Protein AF-A0A397XY28-F1 (afdb_monomer)

InterPro domains:
  IPR011488 Translation initiation factor 2, alpha subunit [PTHR10602] (6-308)
  IPR012340 Nucleic acid-binding, OB-fold [G3DSA:2.40.50.140] (5-83)
  IPR012340 Nucleic acid-binding, OB-fold [SSF50249] (18-81)
  IPR038765 Papain-like cysteine peptidase superfamily [SSF54001] (128-332)

Structure (mmCIF, N/CA/C/O backbone):
data_AF-A0A397XY28-F1
#
_entry.id   AF-A0A397XY28-F1
#
loop_
_atom_site.group_PDB
_atom_site.id
_atom_site.type_symbol
_atom_site.label_atom_id
_atom_site.label_alt_id
_atom_site.label_comp_id
_atom_site.label_asym_id
_atom_site.label_entity_id
_atom_site.label_seq_id
_atom_site.pdbx_PDB_ins_code
_atom_site.Cartn_x
_atom_site.Cartn_y
_atom_site.Cartn_z
_atom_site.occupancy
_atom_site.B_iso_or_equiv
_atom_site.auth_seq_id
_atom_site.auth_comp_id
_atom_site.auth_asym_id
_atom_site.auth_atom_id
_atom_site.pdbx_PDB_model_num
ATOM 1 N N . MET A 1 1 ? -4.646 -34.041 -16.325 1.00 29.55 1 MET A N 1
ATOM 2 C CA . MET A 1 1 ? -4.601 -33.226 -15.093 1.00 29.55 1 MET A CA 1
ATOM 3 C C . MET A 1 1 ? -3.555 -32.150 -15.316 1.00 29.55 1 MET A C 1
ATOM 5 O O . MET A 1 1 ? -2.401 -32.499 -15.519 1.00 29.55 1 MET A O 1
ATOM 9 N N . ALA A 1 2 ? -3.958 -30.883 -15.423 1.00 28.23 2 ALA A N 1
ATOM 10 C CA . ALA A 1 2 ? -3.006 -29.791 -15.606 1.00 28.23 2 ALA A CA 1
ATOM 11 C C . ALA A 1 2 ? -2.220 -29.608 -14.303 1.00 28.23 2 ALA A C 1
ATOM 13 O O . ALA A 1 2 ? -2.820 -29.454 -13.239 1.00 28.23 2 ALA A O 1
ATOM 14 N N . THR A 1 3 ? -0.893 -29.671 -14.376 1.00 25.23 3 THR A N 1
ATOM 15 C CA . THR A 1 3 ? -0.017 -29.291 -13.269 1.00 25.23 3 THR A CA 1
ATOM 16 C C . THR A 1 3 ? -0.352 -27.854 -12.860 1.00 25.23 3 THR A C 1
ATOM 18 O O . THR A 1 3 ? -0.472 -26.994 -13.737 1.00 25.23 3 THR A O 1
ATOM 21 N N . PRO A 1 4 ? -0.551 -27.565 -11.561 1.00 30.22 4 PRO A N 1
ATOM 22 C CA . PRO A 1 4 ? -0.799 -26.202 -11.124 1.00 30.22 4 PRO A CA 1
ATOM 23 C C . PRO A 1 4 ? 0.388 -25.341 -11.556 1.00 30.22 4 PRO A C 1
ATOM 25 O O . PRO A 1 4 ? 1.530 -25.600 -11.168 1.00 30.22 4 PRO A O 1
ATOM 28 N N . VAL A 1 5 ? 0.120 -24.354 -12.414 1.00 31.72 5 VAL A N 1
ATOM 29 C CA . VAL A 1 5 ? 1.101 -23.344 -12.810 1.00 31.72 5 VAL A CA 1
ATOM 30 C C . VAL A 1 5 ? 1.517 -22.639 -11.529 1.00 31.72 5 VAL A C 1
ATOM 32 O O . VAL A 1 5 ? 0.749 -21.871 -10.953 1.00 31.72 5 VAL A O 1
ATOM 35 N N . LYS A 1 6 ? 2.716 -22.961 -11.044 1.00 35.47 6 LYS A N 1
ATOM 36 C CA . LYS A 1 6 ? 3.304 -22.306 -9.884 1.00 35.47 6 LYS A CA 1
ATOM 37 C C . LYS A 1 6 ? 3.595 -20.879 -10.324 1.00 35.47 6 LYS A C 1
ATOM 39 O O . LYS A 1 6 ? 4.507 -20.652 -11.113 1.00 35.47 6 LYS A O 1
ATOM 44 N N . LEU A 1 7 ? 2.760 -19.940 -9.897 1.00 38.09 7 LEU A N 1
ATOM 45 C CA . LEU A 1 7 ? 2.966 -18.527 -10.167 1.00 38.09 7 LEU A CA 1
ATOM 46 C C . LEU A 1 7 ? 4.282 -18.128 -9.488 1.00 38.09 7 LEU A C 1
ATOM 48 O O . LEU A 1 7 ? 4.378 -18.105 -8.265 1.00 38.09 7 LEU A O 1
ATOM 52 N N . THR A 1 8 ? 5.328 -17.891 -10.275 1.00 42.19 8 THR A N 1
ATOM 53 C CA . THR A 1 8 ? 6.623 -17.433 -9.767 1.00 42.19 8 THR A CA 1
ATOM 54 C C . THR A 1 8 ? 6.855 -16.005 -10.230 1.00 42.19 8 THR A C 1
ATOM 56 O O . THR A 1 8 ? 6.651 -15.669 -11.396 1.00 42.19 8 THR A O 1
ATOM 59 N N . CYS A 1 9 ? 7.259 -15.143 -9.301 1.00 48.69 9 CYS A N 1
ATOM 60 C CA . CYS A 1 9 ? 7.484 -13.730 -9.560 1.00 48.69 9 CYS A CA 1
ATOM 61 C C . CYS A 1 9 ? 8.730 -13.251 -8.809 1.00 48.69 9 CYS A C 1
ATOM 63 O O . CYS A 1 9 ? 8.979 -13.692 -7.689 1.00 48.69 9 CYS A O 1
ATOM 65 N N . ARG A 1 10 ? 9.509 -12.336 -9.405 1.00 52.47 10 ARG A N 1
ATOM 66 C CA . ARG A 1 10 ? 10.648 -11.692 -8.718 1.00 52.47 10 ARG A CA 1
ATOM 67 C C . ARG A 1 10 ? 10.161 -10.788 -7.592 1.00 52.47 10 ARG A C 1
ATOM 69 O O . ARG A 1 10 ? 9.085 -10.215 -7.694 1.00 52.47 10 ARG A O 1
ATOM 76 N N . PHE A 1 11 ? 10.964 -10.648 -6.554 1.00 56.25 11 PHE A N 1
ATOM 77 C CA . PHE A 1 11 ? 10.662 -9.858 -5.368 1.00 56.25 11 PHE A CA 1
ATOM 78 C C . PHE A 1 11 ? 10.805 -8.357 -5.623 1.00 56.25 11 PHE A C 1
ATOM 80 O O . PHE A 1 11 ? 10.043 -7.570 -5.071 1.00 56.25 11 PHE A O 1
ATOM 87 N N . TYR A 1 12 ? 11.744 -7.967 -6.488 1.00 56.28 12 TYR A N 1
ATOM 88 C CA . TYR A 1 12 ? 12.047 -6.566 -6.778 1.00 56.28 12 TYR A CA 1
ATOM 89 C C . TYR A 1 12 ? 11.588 -6.139 -8.166 1.00 56.28 12 TYR A C 1
ATOM 91 O O . TYR A 1 12 ? 11.448 -6.948 -9.087 1.00 56.28 12 TYR A O 1
ATOM 99 N N . GLU A 1 13 ? 11.378 -4.836 -8.313 1.00 49.19 13 GLU A N 1
ATOM 100 C CA . GLU A 1 13 ? 11.102 -4.198 -9.595 1.00 49.19 13 GLU A CA 1
ATOM 101 C C . GLU A 1 13 ? 12.260 -4.424 -10.574 1.00 49.19 13 GLU A C 1
ATOM 103 O O . GLU A 1 13 ? 12.042 -4.939 -11.679 1.00 49.19 13 GLU A O 1
ATOM 108 N N . ALA A 1 14 ? 13.488 -4.168 -10.103 1.00 58.66 14 ALA A N 1
ATOM 109 C CA . ALA A 1 14 ? 14.725 -4.423 -10.825 1.00 58.66 14 ALA A CA 1
ATOM 110 C C . ALA A 1 14 ? 14.776 -5.869 -11.333 1.00 58.66 14 ALA A C 1
ATOM 112 O O . ALA A 1 14 ? 14.633 -6.834 -10.576 1.00 58.66 14 ALA A O 1
ATOM 113 N N . ARG A 1 15 ? 14.975 -6.020 -12.644 1.00 60.34 15 ARG A N 1
ATOM 114 C CA . ARG A 1 15 ? 15.010 -7.333 -13.299 1.00 60.34 15 ARG A CA 1
ATOM 115 C C . ARG A 1 15 ? 16.234 -8.155 -12.888 1.00 60.34 15 ARG A C 1
ATOM 117 O O . ARG A 1 15 ? 16.128 -9.375 -12.816 1.00 60.34 15 ARG A O 1
ATOM 124 N N . TYR A 1 16 ? 17.345 -7.489 -12.584 1.00 76.81 16 TYR A N 1
ATOM 125 C CA . TYR A 1 16 ? 18.607 -8.098 -12.173 1.00 76.81 16 TYR A CA 1
ATOM 126 C C . TYR A 1 16 ? 19.142 -7.414 -10.910 1.00 76.81 16 TYR A C 1
ATOM 128 O O . TYR A 1 16 ? 18.833 -6.239 -10.683 1.00 76.81 16 TYR A O 1
ATOM 136 N N . PRO A 1 17 ? 19.926 -8.122 -10.082 1.00 82.31 17 PRO A N 1
ATOM 137 C CA . PRO A 1 17 ? 20.603 -7.505 -8.952 1.00 82.31 17 PRO A CA 1
ATOM 138 C C . PRO A 1 17 ? 21.707 -6.545 -9.408 1.00 82.31 17 PRO A C 1
ATOM 140 O O . PRO A 1 17 ? 22.184 -6.607 -10.539 1.00 82.31 17 PRO A O 1
ATOM 143 N N . VAL A 1 18 ? 22.137 -5.667 -8.504 1.00 84.62 18 VAL A N 1
ATOM 144 C CA . VAL A 1 18 ? 23.245 -4.732 -8.748 1.00 84.62 18 VAL A CA 1
ATOM 145 C C . VAL A 1 18 ? 24.569 -5.406 -8.382 1.00 84.62 18 VAL A C 1
ATOM 147 O O . VAL A 1 18 ? 24.639 -6.148 -7.399 1.00 84.62 18 VAL A O 1
ATOM 150 N N . VAL A 1 19 ? 25.631 -5.147 -9.146 1.00 89.19 19 VAL A N 1
ATOM 151 C CA . VAL A 1 19 ? 26.988 -5.601 -8.798 1.00 89.19 19 VAL A CA 1
ATOM 152 C C . VAL A 1 19 ? 27.371 -5.090 -7.403 1.00 89.19 19 VAL A C 1
ATOM 154 O O . VAL A 1 19 ? 27.108 -3.944 -7.054 1.00 89.19 19 VAL A O 1
ATOM 157 N N . GLY A 1 20 ? 27.957 -5.960 -6.585 1.00 84.00 20 GLY A N 1
ATOM 158 C CA . GLY A 1 20 ? 28.320 -5.699 -5.193 1.00 84.00 20 GLY A CA 1
ATOM 159 C C . GLY A 1 20 ? 27.218 -6.006 -4.175 1.00 84.00 20 GLY A C 1
ATOM 160 O O . GLY A 1 20 ? 27.532 -6.152 -2.995 1.00 84.00 20 GLY A O 1
ATOM 161 N N . SER A 1 21 ? 25.957 -6.166 -4.594 1.00 87.19 21 SER A N 1
ATOM 162 C CA . SER A 1 21 ? 24.859 -6.510 -3.676 1.00 87.19 21 SER A CA 1
ATOM 163 C C . SER A 1 21 ? 24.947 -7.956 -3.173 1.00 87.19 21 SER A C 1
ATOM 165 O O . SER A 1 21 ? 25.454 -8.831 -3.876 1.00 87.19 21 SER A O 1
ATOM 167 N N . ILE A 1 22 ? 24.452 -8.214 -1.957 1.00 85.81 22 ILE A N 1
ATOM 168 C CA . ILE A 1 22 ? 24.278 -9.576 -1.431 1.00 85.81 22 ILE A CA 1
ATOM 169 C C . ILE A 1 22 ? 22.885 -10.069 -1.785 1.00 85.81 22 ILE A C 1
ATOM 171 O O . ILE A 1 22 ? 21.924 -9.337 -1.560 1.00 85.81 22 ILE A O 1
ATOM 175 N N . VAL A 1 23 ? 22.777 -11.296 -2.291 1.00 88.19 23 VAL A N 1
ATOM 176 C CA . VAL A 1 23 ? 21.521 -11.944 -2.687 1.00 88.19 23 VAL A CA 1
ATOM 177 C C . VAL A 1 23 ? 21.383 -13.334 -2.075 1.00 88.19 23 VAL A C 1
ATOM 179 O O . VAL A 1 23 ? 22.375 -14.021 -1.824 1.00 88.19 23 VAL A O 1
ATOM 182 N N . MET A 1 24 ? 20.138 -13.765 -1.869 1.00 84.62 24 MET A N 1
ATOM 183 C CA . MET A 1 24 ? 19.823 -15.126 -1.433 1.00 84.62 24 MET A CA 1
ATOM 184 C C . MET A 1 24 ? 19.700 -16.055 -2.647 1.00 84.62 24 MET A C 1
ATOM 186 O O . MET A 1 24 ? 18.807 -15.881 -3.486 1.00 84.62 24 MET A O 1
ATOM 190 N N . ALA A 1 25 ? 20.564 -17.067 -2.733 1.00 86.44 25 ALA A N 1
ATOM 191 C CA . ALA A 1 25 ? 20.567 -18.018 -3.840 1.00 86.44 25 ALA A CA 1
ATOM 192 C C . ALA A 1 25 ? 20.540 -19.465 -3.344 1.00 86.44 25 ALA A C 1
ATOM 194 O O . ALA A 1 25 ? 21.146 -19.807 -2.327 1.00 86.44 25 ALA A O 1
ATOM 195 N N . LYS A 1 26 ? 19.844 -20.327 -4.085 1.00 83.38 26 LYS A N 1
ATOM 196 C CA . LYS A 1 26 ? 19.817 -21.769 -3.839 1.00 83.38 26 LYS A CA 1
ATOM 197 C C . LYS A 1 26 ? 20.571 -22.491 -4.941 1.00 83.38 26 LYS A C 1
ATOM 199 O O . LYS A 1 26 ? 20.244 -22.313 -6.109 1.00 83.38 26 LYS A O 1
ATOM 204 N N . VAL A 1 27 ? 21.546 -23.316 -4.577 1.00 84.50 27 VAL A N 1
ATOM 205 C CA . VAL A 1 27 ? 22.277 -24.141 -5.547 1.00 84.50 27 VAL A CA 1
ATOM 206 C C . VAL A 1 27 ? 21.349 -25.236 -6.065 1.00 84.50 27 VAL A C 1
ATOM 208 O O . VAL A 1 27 ? 20.832 -26.025 -5.274 1.00 84.50 27 VAL A O 1
ATOM 211 N N . GLU A 1 28 ? 21.141 -25.296 -7.378 1.00 87.06 28 GLU A N 1
ATOM 212 C CA . GLU A 1 28 ? 20.254 -26.283 -8.007 1.00 87.06 28 GLU A CA 1
ATOM 213 C C . GLU A 1 28 ? 21.035 -27.439 -8.638 1.00 87.06 28 GLU A C 1
ATOM 215 O O . GLU A 1 28 ? 20.613 -28.588 -8.531 1.00 87.06 28 GLU A O 1
ATOM 220 N N . ARG A 1 29 ? 22.180 -27.159 -9.276 1.00 90.31 29 ARG A N 1
ATOM 221 C CA . ARG A 1 29 ? 23.027 -28.189 -9.900 1.00 90.31 29 ARG A CA 1
ATOM 222 C C . ARG A 1 29 ? 24.494 -27.773 -9.961 1.00 90.31 29 ARG A C 1
ATOM 224 O O . ARG A 1 29 ? 24.806 -26.586 -9.913 1.00 90.31 29 ARG A O 1
ATOM 231 N N . ILE A 1 30 ? 25.368 -28.761 -10.107 1.00 88.00 30 ILE A N 1
ATOM 232 C CA . ILE A 1 30 ? 26.801 -28.593 -10.358 1.00 88.00 30 ILE A CA 1
ATOM 233 C C . ILE A 1 30 ? 27.114 -29.293 -11.678 1.00 88.00 30 ILE A C 1
ATOM 235 O O . ILE A 1 30 ? 26.655 -30.413 -11.896 1.00 88.00 30 ILE A O 1
ATOM 239 N N . GLN A 1 31 ? 27.834 -28.616 -12.567 1.00 87.50 31 GLN A N 1
ATOM 240 C CA . GLN A 1 31 ? 28.233 -29.149 -13.863 1.00 87.50 31 GLN A CA 1
ATOM 241 C C . GLN A 1 31 ? 29.523 -28.463 -14.335 1.00 87.50 31 GLN A C 1
ATOM 243 O O . GLN A 1 31 ? 29.650 -27.246 -14.225 1.00 87.50 31 GLN A O 1
ATOM 248 N N . ASP A 1 32 ? 30.461 -29.248 -14.871 1.00 83.94 32 ASP A N 1
ATOM 249 C CA . ASP A 1 32 ? 31.674 -28.777 -15.558 1.00 83.94 32 ASP A CA 1
ATOM 250 C C . ASP A 1 32 ? 32.504 -27.742 -14.761 1.00 83.94 32 ASP A C 1
ATOM 252 O O . ASP A 1 32 ? 32.975 -26.745 -15.304 1.00 83.94 32 ASP A O 1
ATOM 256 N N . GLY A 1 33 ? 32.675 -27.961 -13.449 1.00 81.94 33 GLY A N 1
ATOM 257 C CA . GLY A 1 33 ? 33.451 -27.065 -12.574 1.00 81.94 33 GLY A CA 1
ATOM 258 C C . GLY A 1 33 ? 32.745 -25.751 -12.203 1.00 81.94 33 GLY A C 1
ATOM 259 O O . GLY A 1 33 ? 33.379 -24.826 -11.695 1.00 81.94 33 GLY A O 1
ATOM 260 N N . ALA A 1 34 ? 31.437 -25.651 -12.449 1.00 88.12 34 ALA A N 1
ATOM 261 C CA . ALA A 1 34 ? 30.609 -24.521 -12.054 1.00 88.12 34 ALA A CA 1
ATOM 262 C C . ALA A 1 34 ? 29.314 -24.983 -11.374 1.00 88.12 34 ALA A C 1
ATOM 264 O O . ALA A 1 34 ? 28.766 -26.050 -11.653 1.00 88.12 34 ALA A O 1
ATOM 265 N N . ALA A 1 35 ? 28.808 -24.167 -10.453 1.00 88.69 35 ALA A N 1
ATOM 266 C CA . ALA A 1 35 ? 27.529 -24.399 -9.804 1.00 88.69 35 ALA A CA 1
ATOM 267 C C . ALA A 1 35 ? 26.497 -23.402 -10.319 1.00 88.69 35 ALA A C 1
ATOM 269 O O . ALA A 1 35 ? 26.747 -22.200 -10.386 1.00 88.69 35 ALA A O 1
ATOM 270 N N . PHE A 1 36 ? 25.316 -23.911 -10.641 1.00 92.38 36 PHE A N 1
ATOM 271 C CA . PHE A 1 36 ? 24.185 -23.125 -11.104 1.00 92.38 36 PHE A CA 1
ATOM 272 C C . PHE A 1 36 ? 23.205 -22.963 -9.950 1.00 92.38 36 PHE A C 1
ATOM 274 O O . PHE A 1 36 ? 22.689 -23.942 -9.395 1.00 92.38 36 PHE A O 1
ATOM 281 N N . ALA A 1 37 ? 22.964 -21.715 -9.573 1.00 89.75 37 ALA A N 1
ATOM 282 C CA . ALA A 1 37 ? 22.106 -21.341 -8.467 1.00 89.75 37 ALA A CA 1
ATOM 283 C C . ALA A 1 37 ? 20.918 -20.506 -8.949 1.00 89.75 37 ALA A C 1
ATOM 285 O O . ALA A 1 37 ? 21.047 -19.647 -9.814 1.00 89.75 37 ALA A O 1
ATOM 286 N N . SER A 1 38 ? 19.756 -20.734 -8.349 1.00 88.81 38 SER A N 1
ATOM 287 C CA . SER A 1 38 ? 18.568 -19.910 -8.547 1.00 88.81 38 SER A CA 1
ATOM 288 C C . SER A 1 38 ? 18.579 -18.727 -7.588 1.00 88.81 38 SER A C 1
ATOM 290 O O . SER A 1 38 ? 18.595 -18.916 -6.367 1.00 88.81 38 SER A O 1
ATOM 292 N N . LEU A 1 39 ? 18.489 -17.507 -8.119 1.00 86.88 39 LEU A N 1
ATOM 293 C CA . LEU A 1 39 ? 18.282 -16.304 -7.314 1.00 86.88 39 LEU A CA 1
ATOM 294 C C . LEU A 1 39 ? 16.840 -16.255 -6.808 1.00 86.88 39 LEU A C 1
ATOM 296 O O . LEU A 1 39 ? 15.911 -15.932 -7.555 1.00 86.88 39 LEU A O 1
ATOM 300 N N . LEU A 1 40 ? 16.639 -16.559 -5.527 1.00 79.50 40 LEU A N 1
ATOM 301 C CA . LEU A 1 40 ? 15.300 -16.695 -4.944 1.00 79.50 40 LEU A CA 1
ATOM 302 C C . LEU A 1 40 ? 14.507 -15.384 -5.001 1.00 79.50 40 LEU A C 1
ATOM 304 O O . LEU A 1 40 ? 13.290 -15.392 -5.149 1.00 79.50 40 LEU A O 1
ATOM 308 N N . GLU A 1 41 ? 15.218 -14.262 -4.955 1.00 75.56 41 GLU A N 1
ATOM 309 C CA . GLU A 1 41 ? 14.653 -12.916 -4.970 1.00 75.56 41 GLU A CA 1
ATOM 310 C C . GLU A 1 41 ? 14.348 -12.396 -6.380 1.00 75.56 41 GLU A C 1
ATOM 312 O O . GLU A 1 41 ? 13.608 -11.433 -6.558 1.00 75.56 41 GLU A O 1
ATOM 317 N N . TYR A 1 42 ? 14.890 -13.037 -7.412 1.00 76.81 42 TYR A N 1
ATOM 318 C CA . TYR A 1 42 ? 14.801 -12.566 -8.792 1.00 76.81 42 TYR A CA 1
ATOM 319 C C . TYR A 1 42 ? 14.120 -13.606 -9.675 1.00 76.81 42 TYR A C 1
ATOM 321 O O . TYR A 1 42 ? 14.607 -13.933 -10.744 1.00 76.81 42 TYR A O 1
ATOM 329 N N . ASN A 1 43 ? 12.982 -14.146 -9.229 1.00 73.75 43 ASN A N 1
ATOM 330 C CA . ASN A 1 43 ? 12.195 -15.134 -9.979 1.00 73.75 43 ASN A CA 1
ATOM 331 C C . ASN A 1 43 ? 12.991 -16.388 -10.374 1.00 73.75 43 ASN A C 1
ATOM 333 O O . ASN A 1 43 ? 12.745 -16.962 -11.432 1.00 73.75 43 ASN A O 1
ATOM 337 N N . LYS A 1 44 ? 13.964 -16.794 -9.551 1.00 80.12 44 LYS A N 1
ATOM 338 C CA . LYS A 1 44 ? 14.844 -17.931 -9.838 1.00 80.12 44 LYS A CA 1
ATOM 339 C C . LYS A 1 44 ? 15.626 -17.778 -11.147 1.00 80.12 44 LYS A C 1
ATOM 341 O O . LYS A 1 44 ? 15.913 -18.776 -11.799 1.00 80.12 44 LYS A O 1
ATOM 346 N N . ILE A 1 45 ? 15.980 -16.543 -11.526 1.00 86.12 45 ILE A N 1
ATOM 347 C CA . ILE A 1 45 ? 16.993 -16.322 -12.565 1.00 86.12 45 ILE A CA 1
ATOM 348 C C . ILE A 1 45 ? 18.246 -17.105 -12.173 1.00 86.12 45 ILE A C 1
ATOM 350 O O . ILE A 1 45 ? 18.660 -17.097 -11.010 1.00 86.12 45 ILE A O 1
ATOM 354 N N . GLU A 1 46 ? 18.804 -17.806 -13.150 1.00 91.44 46 GLU A N 1
ATOM 355 C CA . GLU A 1 46 ? 19.991 -18.623 -12.967 1.00 91.44 46 GLU A CA 1
ATOM 356 C C . GLU A 1 46 ? 21.237 -17.740 -12.840 1.00 91.44 46 GLU A C 1
ATOM 358 O O . GLU A 1 46 ? 21.417 -16.765 -13.570 1.00 91.44 46 GLU A O 1
ATOM 363 N N . ALA A 1 47 ? 22.095 -18.088 -11.891 1.00 92.62 47 ALA A N 1
ATOM 364 C CA . ALA A 1 47 ? 23.384 -17.468 -11.661 1.00 92.62 47 ALA A CA 1
ATOM 365 C C . ALA A 1 47 ? 24.461 -18.547 -11.523 1.00 92.62 47 ALA A C 1
ATOM 367 O O . ALA A 1 47 ? 24.182 -19.672 -11.107 1.00 92.62 47 ALA A O 1
ATOM 368 N N . VAL A 1 48 ? 25.695 -18.191 -11.864 1.00 93.88 48 VAL A N 1
ATOM 369 C CA . VAL A 1 48 ? 26.841 -19.100 -11.884 1.00 93.88 48 VAL A CA 1
ATOM 370 C C . VAL A 1 48 ? 27.775 -18.778 -10.723 1.00 93.88 48 VAL A C 1
ATOM 372 O O . VAL A 1 48 ? 28.118 -17.618 -10.490 1.00 93.88 48 VAL A O 1
ATOM 375 N N . ILE A 1 49 ? 28.198 -19.815 -10.007 1.00 92.50 49 ILE A N 1
ATOM 376 C CA . ILE A 1 49 ? 29.227 -19.767 -8.969 1.00 92.50 49 ILE A CA 1
ATOM 377 C C . ILE A 1 49 ? 30.398 -20.617 -9.465 1.00 92.50 49 ILE A C 1
ATOM 379 O O . ILE A 1 49 ? 30.234 -21.811 -9.716 1.00 92.50 49 ILE A O 1
ATOM 383 N N . PHE A 1 50 ? 31.575 -20.013 -9.588 1.00 89.69 50 PHE A N 1
ATOM 384 C CA . PHE A 1 50 ? 32.808 -20.747 -9.865 1.00 89.69 50 PHE A CA 1
ATOM 385 C C . PHE A 1 50 ? 33.434 -21.224 -8.553 1.00 89.69 50 PHE A C 1
ATOM 387 O O . PHE A 1 50 ? 33.379 -20.517 -7.545 1.00 89.69 50 PHE A O 1
ATOM 394 N N . PHE A 1 51 ? 34.016 -22.419 -8.562 1.00 82.56 51 PHE A N 1
ATOM 395 C CA . PHE A 1 51 ? 34.689 -23.010 -7.407 1.00 82.56 51 PHE A CA 1
ATOM 396 C C . PHE A 1 51 ? 35.915 -23.807 -7.861 1.00 82.56 51 PHE A C 1
ATOM 398 O O . PHE A 1 51 ? 35.979 -24.251 -9.006 1.00 82.56 51 PHE A O 1
ATOM 405 N N . SER A 1 52 ? 36.883 -23.984 -6.961 1.00 80.25 52 SER A N 1
ATOM 406 C CA . SER A 1 52 ? 38.095 -24.766 -7.246 1.00 80.25 52 SER A CA 1
ATOM 407 C C . SER A 1 52 ? 37.971 -26.222 -6.792 1.00 80.25 52 SER A C 1
ATOM 409 O O . SER A 1 52 ? 38.573 -27.095 -7.409 1.00 80.25 52 SER A O 1
ATOM 411 N N . ASN A 1 53 ? 37.175 -26.494 -5.749 1.00 75.12 53 ASN A N 1
ATOM 412 C CA . ASN A 1 53 ? 36.909 -27.839 -5.228 1.00 75.12 53 ASN A CA 1
ATOM 413 C C . ASN A 1 53 ? 35.399 -28.078 -5.059 1.00 75.12 53 ASN A C 1
ATOM 415 O O . ASN A 1 53 ? 34.682 -27.189 -4.598 1.00 75.12 53 ASN A O 1
ATOM 419 N N . GLU A 1 54 ? 34.913 -29.281 -5.387 1.00 64.94 54 GLU A N 1
ATOM 420 C CA . GLU A 1 54 ? 33.475 -29.612 -5.334 1.00 64.94 54 GLU A CA 1
ATOM 421 C C . GLU A 1 54 ? 32.888 -29.571 -3.915 1.00 64.94 54 GLU A C 1
ATOM 423 O O . GLU A 1 54 ? 31.745 -29.149 -3.744 1.00 64.94 54 GLU A O 1
ATOM 428 N N . ASP A 1 55 ? 33.681 -29.895 -2.887 1.00 71.25 55 ASP A N 1
ATOM 429 C CA . ASP A 1 55 ? 33.261 -29.860 -1.475 1.00 71.25 55 ASP A CA 1
ATOM 430 C C . ASP A 1 55 ? 32.858 -28.457 -0.995 1.00 71.25 55 ASP A C 1
ATOM 432 O O . ASP A 1 55 ? 32.204 -28.287 0.039 1.00 71.25 55 ASP A O 1
ATOM 436 N N . GLU A 1 56 ? 33.232 -27.422 -1.747 1.00 66.81 56 GLU A N 1
ATOM 437 C CA . GLU A 1 56 ? 32.860 -26.057 -1.433 1.00 66.81 56 GLU A CA 1
ATOM 438 C C . GLU A 1 56 ? 31.362 -25.845 -1.700 1.00 66.81 56 GLU A C 1
ATOM 440 O O . GLU A 1 56 ? 30.690 -25.162 -0.929 1.00 66.81 56 GLU A O 1
ATOM 445 N N . VAL A 1 57 ? 30.754 -26.422 -2.737 1.00 71.88 57 VAL A N 1
ATOM 446 C CA . VAL A 1 57 ? 29.350 -26.136 -3.076 1.00 71.88 57 VAL A CA 1
ATOM 447 C C . VAL A 1 57 ? 28.446 -27.330 -2.783 1.00 71.88 57 VAL A C 1
ATOM 449 O O . VAL A 1 57 ? 28.617 -28.414 -3.317 1.00 71.88 57 VAL A O 1
ATOM 452 N N . THR A 1 58 ? 27.398 -27.114 -1.986 1.00 76.12 58 THR A N 1
ATOM 453 C CA . THR A 1 58 ? 26.396 -28.150 -1.701 1.00 76.12 58 THR A CA 1
ATOM 454 C C . THR A 1 58 ? 25.110 -27.885 -2.476 1.00 76.12 58 THR A C 1
ATOM 456 O O . THR A 1 58 ? 24.455 -26.860 -2.267 1.00 76.12 58 THR A O 1
ATOM 459 N N . VAL A 1 59 ? 24.712 -28.827 -3.334 1.00 79.12 59 VAL A N 1
ATOM 460 C CA . VAL A 1 59 ? 23.419 -28.787 -4.035 1.00 79.12 59 VAL A CA 1
ATOM 461 C C . VAL A 1 59 ? 22.263 -28.779 -3.029 1.00 79.12 59 VAL A C 1
ATOM 463 O O . VAL A 1 59 ? 22.306 -29.437 -1.993 1.00 79.12 59 VAL A O 1
ATOM 466 N N . GLY A 1 60 ? 21.219 -28.002 -3.313 1.00 65.19 60 GLY A N 1
ATOM 467 C CA . GLY A 1 60 ? 20.033 -27.864 -2.470 1.00 65.19 60 GLY A CA 1
ATOM 468 C C . GLY A 1 60 ? 20.175 -26.850 -1.333 1.00 65.19 60 GLY A C 1
ATOM 469 O O . GLY A 1 60 ? 19.157 -26.415 -0.785 1.00 65.19 60 GLY A O 1
ATOM 470 N N . ARG A 1 61 ? 21.400 -26.416 -1.006 1.00 73.25 61 ARG A N 1
ATOM 471 C CA . ARG A 1 61 ? 21.656 -25.423 0.042 1.00 73.25 61 ARG A CA 1
ATOM 472 C C . ARG A 1 61 ? 21.290 -24.018 -0.438 1.00 73.25 61 ARG A C 1
ATOM 474 O O . ARG A 1 61 ? 21.632 -23.616 -1.549 1.00 73.25 61 ARG A O 1
ATOM 481 N N . THR A 1 62 ? 20.594 -23.278 0.424 1.00 75.88 62 THR A N 1
ATOM 482 C CA . THR A 1 62 ? 20.345 -21.841 0.248 1.00 75.88 62 THR A CA 1
ATOM 483 C C . THR A 1 62 ? 21.372 -21.064 1.060 1.00 75.88 62 THR A C 1
ATOM 485 O O . THR A 1 62 ? 21.532 -21.338 2.249 1.00 75.88 62 THR A O 1
ATOM 488 N N . SER A 1 63 ? 22.064 -20.128 0.415 1.00 80.50 63 SER A N 1
ATOM 489 C CA . SER A 1 63 ? 23.138 -19.329 1.008 1.00 80.50 63 SER A CA 1
ATOM 490 C C . SER A 1 63 ? 23.138 -17.903 0.447 1.00 80.50 63 SER A C 1
ATOM 492 O O . SER A 1 63 ? 22.483 -17.601 -0.553 1.00 80.50 63 SER A O 1
ATOM 494 N N . LEU A 1 64 ? 23.897 -17.034 1.109 1.00 81.94 64 LEU A N 1
ATOM 495 C CA . LEU A 1 64 ? 24.101 -15.638 0.738 1.00 81.94 64 LEU A CA 1
ATOM 496 C C . LEU A 1 64 ? 25.345 -15.504 -0.136 1.00 81.94 64 LEU A C 1
ATOM 498 O O . LEU A 1 64 ? 26.399 -16.033 0.216 1.00 81.94 64 LEU A O 1
ATOM 502 N N . PHE A 1 65 ? 25.230 -14.771 -1.239 1.00 89.50 65 PHE A N 1
ATOM 503 C CA . PHE A 1 65 ? 26.339 -14.541 -2.163 1.00 89.50 65 PHE A CA 1
ATOM 504 C C . PHE A 1 65 ? 26.401 -13.088 -2.597 1.00 89.50 65 PHE A C 1
ATOM 506 O O . PHE A 1 65 ? 25.367 -12.429 -2.719 1.00 89.50 65 PHE A O 1
ATOM 513 N N . ARG A 1 66 ? 27.609 -12.602 -2.885 1.00 91.25 66 ARG A N 1
ATOM 514 C CA . ARG A 1 66 ? 27.790 -11.282 -3.483 1.00 91.25 66 ARG A CA 1
ATOM 515 C C . ARG A 1 66 ? 27.685 -11.373 -4.995 1.00 91.25 66 ARG A C 1
ATOM 517 O O . ARG A 1 66 ? 28.245 -12.269 -5.611 1.00 91.25 66 ARG A O 1
ATOM 524 N N . VAL A 1 67 ? 27.011 -10.422 -5.622 1.00 92.69 67 VAL A N 1
ATOM 525 C CA . VAL A 1 67 ? 26.954 -10.333 -7.081 1.00 92.69 67 VAL A CA 1
ATOM 526 C C . VAL A 1 67 ? 28.250 -9.722 -7.601 1.00 92.69 67 VAL A C 1
ATOM 528 O O . VAL A 1 67 ? 28.534 -8.557 -7.342 1.00 92.69 67 VAL A O 1
ATOM 531 N N . SER A 1 68 ? 29.036 -10.497 -8.342 1.00 92.12 68 SER A N 1
ATOM 532 C CA . SER A 1 68 ? 30.315 -10.052 -8.908 1.00 92.12 68 SER A CA 1
ATOM 533 C C . SER A 1 68 ? 30.138 -9.401 -10.278 1.00 92.12 68 SER A C 1
ATOM 535 O O . SER A 1 68 ? 30.717 -8.355 -10.563 1.00 92.12 68 SER A O 1
ATOM 537 N N . LYS A 1 69 ? 29.300 -9.997 -11.132 1.00 91.69 69 LYS A N 1
ATOM 538 C CA . LYS A 1 69 ? 29.082 -9.522 -12.501 1.00 91.69 69 LYS A CA 1
ATOM 539 C C . LYS A 1 69 ? 27.650 -9.773 -12.941 1.00 91.69 69 LYS A C 1
ATOM 541 O O . LYS A 1 69 ? 27.092 -10.829 -12.657 1.00 91.69 69 LYS A O 1
ATOM 546 N N . VAL A 1 70 ? 27.087 -8.821 -13.679 1.00 88.19 70 VAL A N 1
ATOM 547 C CA . VAL A 1 70 ? 25.780 -8.940 -14.334 1.00 88.19 70 VAL A CA 1
ATOM 548 C C . VAL A 1 70 ? 25.947 -8.506 -15.782 1.00 88.19 70 VAL A C 1
ATOM 550 O O . VAL A 1 70 ? 26.356 -7.380 -16.042 1.00 88.19 70 VAL A O 1
ATOM 553 N N . THR A 1 71 ? 25.668 -9.409 -16.719 1.00 83.44 71 THR A N 1
ATOM 554 C CA . THR A 1 71 ? 25.707 -9.130 -18.161 1.00 83.44 71 THR A CA 1
ATOM 555 C C . THR A 1 71 ? 24.292 -9.235 -18.709 1.00 83.44 71 THR A C 1
ATOM 557 O O . THR A 1 71 ? 23.731 -10.329 -18.766 1.00 83.44 71 THR A O 1
ATOM 560 N N . THR A 1 72 ? 23.707 -8.101 -19.090 1.00 72.81 72 THR A N 1
ATOM 561 C CA . THR A 1 72 ? 22.306 -8.006 -19.531 1.00 72.81 72 THR A CA 1
ATOM 562 C C . THR A 1 72 ? 22.059 -8.615 -20.905 1.00 72.81 72 THR A C 1
ATOM 564 O O . THR A 1 72 ? 20.962 -9.110 -21.145 1.00 72.81 72 THR A O 1
ATOM 567 N N . ASP A 1 73 ? 23.075 -8.630 -21.767 1.00 67.19 73 ASP A N 1
ATOM 568 C CA . ASP A 1 73 ? 22.943 -9.038 -23.172 1.00 67.19 73 ASP A CA 1
ATOM 569 C C . ASP A 1 73 ? 22.850 -10.563 -23.319 1.00 67.19 73 ASP A C 1
ATOM 571 O O . ASP A 1 73 ? 22.077 -11.071 -24.125 1.00 67.19 73 ASP A O 1
ATOM 575 N N . ASN A 1 74 ? 23.585 -11.291 -22.470 1.00 59.81 74 ASN A N 1
ATOM 576 C CA . ASN A 1 74 ? 23.669 -12.756 -22.485 1.00 59.81 74 ASN A CA 1
ATOM 577 C C . ASN A 1 74 ? 23.073 -13.411 -21.225 1.00 59.81 74 ASN A C 1
ATOM 579 O O . ASN A 1 74 ? 23.224 -14.613 -21.035 1.00 59.81 74 ASN A O 1
ATOM 583 N N . LEU A 1 75 ? 22.421 -12.628 -20.354 1.00 71.50 75 LEU A N 1
ATOM 584 C CA . LEU A 1 75 ? 21.784 -13.087 -19.108 1.00 71.50 75 LEU A CA 1
ATOM 585 C C . LEU A 1 75 ? 22.716 -13.843 -18.148 1.00 71.50 75 LEU A C 1
ATOM 587 O O . LEU A 1 75 ? 22.296 -14.778 -17.472 1.00 71.50 75 LEU A O 1
ATOM 591 N N . VAL A 1 76 ? 23.980 -13.426 -18.053 1.00 83.00 76 VAL A N 1
ATOM 592 C CA . VAL A 1 76 ? 24.954 -14.075 -17.165 1.00 83.00 76 VAL A CA 1
ATOM 593 C C . VAL A 1 76 ? 25.089 -13.284 -15.870 1.00 83.00 76 VAL A C 1
ATOM 595 O O . VAL A 1 76 ? 25.540 -12.135 -15.884 1.00 83.00 76 VAL A O 1
ATOM 598 N N . ILE A 1 77 ? 24.742 -13.916 -14.747 1.00 91.75 77 ILE A N 1
ATOM 599 C CA . ILE A 1 77 ? 25.009 -13.411 -13.397 1.00 91.75 77 ILE A CA 1
ATOM 600 C C . ILE A 1 77 ? 26.081 -14.288 -12.760 1.00 91.75 77 ILE A C 1
ATOM 602 O O . ILE A 1 77 ? 25.916 -15.502 -12.687 1.00 91.75 77 ILE A O 1
ATOM 606 N N . VAL A 1 78 ? 27.162 -13.674 -12.284 1.00 93.94 78 VAL A N 1
ATOM 607 C CA . VAL A 1 78 ? 28.240 -14.366 -11.570 1.00 93.94 78 VAL A CA 1
ATOM 608 C C . VAL A 1 78 ? 28.196 -13.984 -10.101 1.00 93.94 78 VAL A C 1
ATOM 610 O O . VAL A 1 78 ? 28.155 -12.797 -9.759 1.00 93.94 78 VAL A O 1
ATOM 613 N N . LEU A 1 79 ? 28.217 -14.998 -9.246 1.00 93.88 79 LEU A N 1
ATOM 614 C CA . LEU A 1 79 ? 28.211 -14.862 -7.799 1.00 93.88 79 LEU A CA 1
ATOM 615 C C . LEU A 1 79 ? 29.607 -15.122 -7.239 1.00 93.88 79 LEU A C 1
ATOM 617 O O . LEU A 1 79 ? 30.254 -16.112 -7.576 1.00 93.88 79 LEU A O 1
ATOM 621 N N . ASP A 1 80 ? 30.044 -14.222 -6.370 1.00 89.62 80 ASP A N 1
ATOM 622 C CA . ASP A 1 80 ? 31.236 -14.372 -5.559 1.00 89.62 80 ASP A CA 1
ATOM 623 C C . ASP A 1 80 ? 30.887 -15.043 -4.227 1.00 89.62 80 ASP A C 1
ATOM 625 O O . ASP A 1 80 ? 29.833 -14.815 -3.618 1.00 89.62 80 ASP A O 1
ATOM 629 N N . ARG A 1 81 ? 31.808 -15.901 -3.804 1.00 81.19 81 ARG A N 1
ATOM 630 C CA . ARG A 1 81 ? 31.710 -16.768 -2.639 1.00 81.19 81 ARG A CA 1
ATOM 631 C C . ARG A 1 81 ? 32.418 -16.176 -1.417 1.00 81.19 81 ARG A C 1
ATOM 633 O O . ARG A 1 81 ? 32.397 -16.799 -0.354 1.00 81.19 81 ARG A O 1
ATOM 640 N N . SER A 1 82 ? 33.055 -15.007 -1.548 1.00 82.62 82 SER A N 1
ATOM 641 C CA . SER A 1 82 ? 33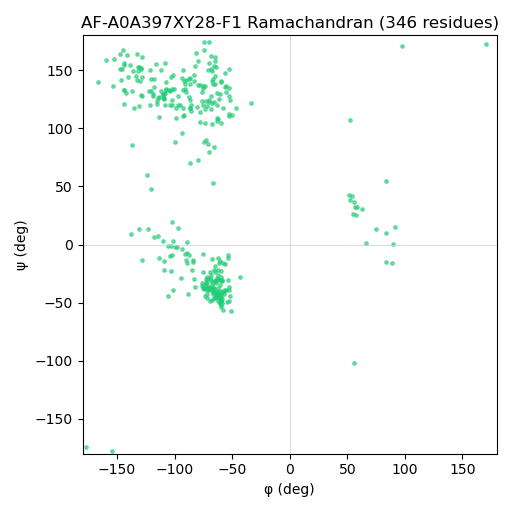.625 -14.315 -0.392 1.00 82.62 82 SER A CA 1
ATOM 642 C C . SER A 1 82 ? 32.553 -14.150 0.699 1.00 82.62 82 SER A C 1
ATOM 644 O O . SER A 1 82 ? 31.433 -13.714 0.405 1.00 82.62 82 SER A O 1
ATOM 646 N N . PRO A 1 83 ? 32.840 -14.567 1.949 1.00 75.38 83 PRO A N 1
ATOM 647 C CA . PRO A 1 83 ? 31.849 -14.520 3.011 1.00 75.38 83 PRO A CA 1
ATOM 648 C C . PRO A 1 83 ? 31.429 -13.062 3.239 1.00 75.38 83 PRO A C 1
ATOM 650 O O . PRO A 1 83 ? 32.296 -12.213 3.471 1.00 75.38 83 PRO A O 1
ATOM 653 N N . PRO A 1 84 ? 30.123 -12.745 3.176 1.00 77.00 84 PRO A N 1
ATOM 654 C CA . PRO A 1 84 ? 29.657 -11.401 3.473 1.00 77.00 84 PRO A CA 1
ATOM 655 C C . PRO A 1 84 ? 29.932 -11.056 4.939 1.00 77.00 84 PRO A C 1
ATOM 657 O O . PRO A 1 84 ? 29.969 -11.932 5.806 1.00 77.00 84 PRO A O 1
ATOM 660 N N . SER A 1 85 ? 30.100 -9.770 5.238 1.00 79.81 85 SER A N 1
ATOM 661 C CA . SER A 1 85 ? 30.222 -9.327 6.627 1.00 79.81 85 SER A CA 1
ATOM 662 C C . SER A 1 85 ? 28.926 -9.585 7.406 1.00 79.81 85 SER A C 1
ATOM 664 O O . SER A 1 85 ? 27.841 -9.641 6.828 1.00 79.81 85 SER A O 1
ATOM 666 N N . MET A 1 86 ? 29.007 -9.673 8.737 1.00 58.19 86 MET A N 1
ATOM 667 C CA . MET A 1 86 ? 27.825 -9.866 9.598 1.00 58.19 86 MET A CA 1
ATOM 668 C C . MET A 1 86 ? 26.718 -8.827 9.343 1.00 58.19 86 MET A C 1
ATOM 670 O O . MET A 1 86 ? 25.538 -9.168 9.347 1.00 58.19 86 MET A O 1
ATOM 674 N N . GLN A 1 87 ? 27.088 -7.571 9.063 1.00 64.19 87 GLN A N 1
ATOM 675 C CA . GLN A 1 87 ? 26.127 -6.513 8.729 1.00 64.19 87 GLN A CA 1
ATOM 676 C C . GLN A 1 87 ? 25.411 -6.780 7.399 1.00 64.19 87 GLN A C 1
ATOM 678 O O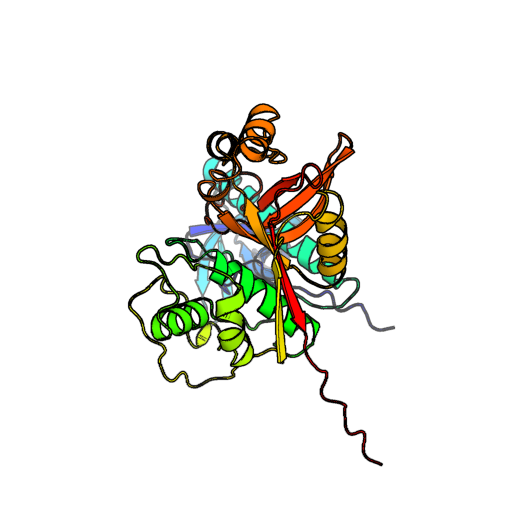 . GLN A 1 87 ? 24.204 -6.576 7.284 1.00 64.19 87 GLN A O 1
ATOM 683 N N . GLU A 1 88 ? 26.139 -7.263 6.396 1.00 68.75 88 GLU A N 1
ATOM 684 C CA . GLU A 1 88 ? 25.578 -7.579 5.084 1.00 68.75 88 GLU A CA 1
ATOM 685 C C . GLU A 1 88 ? 24.720 -8.845 5.107 1.00 68.75 88 GLU A C 1
ATOM 687 O O . GLU A 1 88 ? 23.693 -8.890 4.427 1.00 68.75 88 GLU A O 1
ATOM 692 N N . ILE A 1 89 ? 25.101 -9.835 5.923 1.00 60.41 89 ILE A N 1
ATOM 693 C CA . ILE A 1 89 ? 24.298 -11.033 6.193 1.00 60.41 89 ILE A CA 1
ATOM 694 C C . ILE A 1 89 ? 22.945 -10.615 6.758 1.00 60.41 89 ILE A C 1
ATOM 696 O O . ILE A 1 89 ? 21.914 -10.899 6.149 1.00 60.41 89 ILE A O 1
ATOM 700 N N . TRP A 1 90 ? 22.946 -9.861 7.860 1.00 52.22 90 TRP A N 1
ATOM 701 C CA . TRP A 1 90 ? 21.708 -9.393 8.478 1.00 52.22 90 TRP A CA 1
ATOM 702 C C . TRP A 1 90 ? 20.873 -8.536 7.533 1.00 52.22 90 TRP A C 1
ATOM 704 O O . TRP A 1 90 ? 19.663 -8.731 7.444 1.00 52.22 90 TRP A O 1
ATOM 714 N N . SER A 1 91 ? 21.501 -7.623 6.789 1.00 59.03 91 SER A N 1
ATOM 715 C CA . SER A 1 91 ? 20.805 -6.782 5.813 1.00 59.03 91 SER A CA 1
ATOM 716 C C . SER A 1 91 ? 20.122 -7.615 4.722 1.00 59.03 91 SER A C 1
ATOM 718 O O . SER A 1 91 ? 18.948 -7.400 4.413 1.00 59.03 91 SER A O 1
ATOM 720 N N . CYS A 1 92 ? 20.811 -8.620 4.174 1.00 63.31 92 CYS A N 1
ATOM 721 C CA . CYS A 1 92 ? 20.255 -9.473 3.131 1.00 63.31 92 CYS A CA 1
ATOM 722 C C . CYS A 1 92 ? 19.183 -10.434 3.652 1.00 63.31 92 CYS A C 1
ATOM 724 O O . CYS A 1 92 ? 18.152 -10.583 3.002 1.00 63.31 92 CYS A O 1
ATOM 726 N N . GLU A 1 93 ? 19.378 -11.075 4.806 1.00 56.50 93 GLU A N 1
ATOM 727 C CA . GLU A 1 93 ? 18.366 -11.956 5.404 1.00 56.50 93 GLU A CA 1
ATOM 728 C C . GLU A 1 93 ? 17.091 -11.180 5.729 1.00 56.50 93 GLU A C 1
ATOM 730 O O . GLU A 1 93 ? 15.990 -11.611 5.383 1.00 56.50 93 GLU A O 1
ATOM 735 N N . ARG A 1 94 ? 17.242 -9.982 6.301 1.00 48.41 94 ARG A N 1
ATOM 736 C CA . ARG A 1 94 ? 16.141 -9.058 6.574 1.00 48.41 94 ARG A CA 1
ATOM 737 C C . ARG A 1 94 ? 15.401 -8.695 5.280 1.00 48.41 94 ARG A C 1
ATOM 739 O O . ARG A 1 94 ? 14.182 -8.841 5.195 1.00 48.41 94 ARG A O 1
ATOM 746 N N . ARG A 1 95 ? 16.133 -8.288 4.239 1.00 67.94 95 ARG A N 1
ATOM 747 C CA . ARG A 1 95 ? 15.594 -7.929 2.914 1.00 67.94 95 ARG A CA 1
ATOM 748 C C . ARG A 1 95 ? 14.901 -9.110 2.210 1.00 67.94 95 ARG A C 1
ATOM 750 O O . ARG A 1 95 ? 13.855 -8.916 1.585 1.00 67.94 95 ARG A O 1
ATOM 757 N N . PHE A 1 96 ? 15.437 -10.321 2.360 1.00 56.91 96 PHE A N 1
ATOM 758 C CA . PHE A 1 96 ? 14.890 -11.559 1.806 1.00 56.91 96 PHE A CA 1
ATOM 759 C C . PHE A 1 96 ? 13.586 -11.972 2.495 1.00 56.91 96 PHE A C 1
ATOM 761 O O . PHE A 1 96 ? 12.590 -12.251 1.827 1.00 56.91 96 PHE A O 1
ATOM 768 N N . LEU A 1 97 ? 13.569 -11.988 3.833 1.00 48.28 97 LEU A N 1
ATOM 769 C CA . LEU A 1 97 ? 12.393 -12.350 4.629 1.00 48.28 97 LEU A CA 1
ATOM 770 C C . LEU A 1 97 ? 11.232 -11.383 4.384 1.00 48.28 97 LEU A C 1
ATOM 772 O O . LEU A 1 97 ? 10.112 -11.841 4.161 1.00 48.28 97 LEU A O 1
ATOM 776 N N . LYS A 1 98 ? 11.530 -10.077 4.319 1.00 51.94 98 LYS A N 1
ATOM 777 C CA . LYS A 1 98 ? 10.599 -9.005 3.939 1.00 51.94 98 LYS A CA 1
ATOM 778 C C . LYS A 1 98 ? 9.885 -9.310 2.629 1.00 51.94 98 LYS A C 1
ATOM 780 O O . LYS A 1 98 ? 8.660 -9.357 2.557 1.00 51.94 98 LYS A O 1
ATOM 785 N N . ALA A 1 99 ? 10.666 -9.534 1.581 1.00 55.34 99 ALA A N 1
ATOM 786 C CA . ALA A 1 99 ? 10.111 -9.721 0.257 1.00 55.34 99 ALA A CA 1
ATOM 787 C C . ALA A 1 99 ? 9.417 -11.079 0.090 1.00 55.34 99 ALA A C 1
ATOM 789 O O . ALA A 1 99 ? 8.406 -11.168 -0.601 1.00 55.34 99 ALA A O 1
ATOM 790 N N . ARG A 1 100 ? 9.900 -12.118 0.780 1.00 55.19 100 ARG A N 1
ATOM 791 C CA . ARG A 1 100 ? 9.249 -13.429 0.835 1.00 55.19 100 ARG A CA 1
ATOM 792 C C . ARG A 1 100 ? 7.906 -13.373 1.559 1.00 55.19 100 ARG A C 1
ATOM 794 O O . ARG A 1 100 ? 6.982 -14.054 1.139 1.00 55.19 100 ARG A O 1
ATOM 801 N N . HIS A 1 101 ? 7.784 -12.591 2.630 1.00 47.47 101 HIS A N 1
ATOM 802 C CA . HIS A 1 101 ? 6.523 -12.444 3.355 1.00 47.47 101 HIS A CA 1
ATOM 803 C C . HIS A 1 101 ? 5.478 -11.715 2.509 1.00 47.47 101 HIS A C 1
ATOM 805 O O . HIS A 1 101 ? 4.391 -12.245 2.317 1.00 47.47 101 HIS A O 1
ATOM 811 N N . VAL A 1 102 ? 5.850 -10.584 1.897 1.00 50.91 102 VAL A N 1
ATOM 812 C CA . VAL A 1 102 ? 5.001 -9.876 0.925 1.00 50.91 102 VAL A CA 1
ATOM 813 C C . VAL A 1 102 ? 4.585 -10.823 -0.198 1.00 50.91 102 VAL A C 1
ATOM 815 O O . VAL A 1 102 ? 3.400 -10.984 -0.454 1.00 50.91 102 VAL A O 1
ATOM 818 N N . HIS A 1 103 ? 5.536 -11.543 -0.800 1.00 52.62 103 HIS A N 1
ATOM 819 C CA . HIS A 1 103 ? 5.237 -12.578 -1.788 1.00 52.62 103 HIS A CA 1
ATOM 820 C C . HIS A 1 103 ? 4.209 -13.587 -1.248 1.00 52.62 103 HIS A C 1
ATOM 822 O O . HIS A 1 103 ? 3.195 -13.819 -1.887 1.00 52.62 103 HIS A O 1
ATOM 828 N N . ASN A 1 104 ? 4.394 -14.121 -0.043 1.00 47.53 104 ASN A N 1
ATOM 829 C CA . ASN A 1 104 ? 3.489 -15.108 0.546 1.00 47.53 104 ASN A CA 1
ATOM 830 C C . ASN A 1 104 ? 2.097 -14.565 0.902 1.00 47.53 104 ASN A C 1
ATOM 832 O O . ASN A 1 104 ? 1.140 -15.326 0.815 1.00 47.53 104 ASN A O 1
ATOM 836 N N . VAL A 1 105 ? 1.955 -13.296 1.291 1.00 49.06 105 VAL A N 1
ATOM 837 C CA . VAL A 1 105 ? 0.649 -12.664 1.563 1.00 49.06 105 VAL A CA 1
ATOM 838 C C . VAL A 1 105 ? -0.102 -12.440 0.253 1.00 49.06 105 VAL A C 1
ATOM 840 O O . VAL A 1 105 ? -1.255 -12.843 0.117 1.00 49.06 105 VAL A O 1
ATOM 843 N N . LEU A 1 106 ? 0.589 -11.915 -0.761 1.00 46.50 106 LEU A N 1
ATOM 844 C CA . LEU A 1 106 ? 0.038 -11.750 -2.107 1.00 46.50 106 LEU A CA 1
ATOM 845 C C . LEU A 1 106 ? -0.297 -13.102 -2.747 1.00 46.50 106 LEU A C 1
ATOM 847 O O . LEU A 1 106 ? -1.238 -13.199 -3.531 1.00 46.50 106 LEU A O 1
ATOM 851 N N . PHE A 1 107 ? 0.449 -14.156 -2.402 1.00 46.38 107 PHE A N 1
ATOM 852 C CA . PHE A 1 107 ? 0.174 -15.519 -2.840 1.00 46.38 107 PHE A CA 1
ATOM 853 C C . PHE A 1 107 ? -0.875 -16.255 -2.003 1.00 46.38 107 PHE A C 1
ATOM 855 O O . PHE A 1 107 ? -1.636 -17.014 -2.578 1.00 46.38 107 PHE A O 1
ATOM 862 N N . SER A 1 108 ? -1.037 -15.964 -0.712 1.00 41.47 108 SER A N 1
ATOM 863 C CA . SER A 1 108 ? -2.123 -16.536 0.104 1.00 41.47 108 SER A CA 1
ATOM 864 C C . SER A 1 108 ? -3.486 -15.975 -0.294 1.00 41.47 108 SER A C 1
ATOM 866 O O . SER A 1 108 ? -4.441 -16.732 -0.412 1.00 41.47 108 SER A O 1
ATOM 868 N N . VAL A 1 109 ? -3.571 -14.673 -0.597 1.00 39.12 109 VAL A N 1
ATOM 869 C CA . VAL A 1 109 ? -4.788 -14.050 -1.155 1.00 39.12 109 VAL A CA 1
ATOM 870 C C . VAL A 1 109 ? -5.047 -14.523 -2.596 1.00 39.12 109 VAL A C 1
ATOM 872 O O . VAL A 1 109 ? -6.181 -14.522 -3.070 1.00 39.12 109 VAL A O 1
ATOM 875 N N . SER A 1 110 ? -4.007 -14.981 -3.303 1.00 39.72 110 SER A N 1
ATOM 876 C CA . SER A 1 110 ? -4.107 -15.423 -4.694 1.00 39.72 110 SER A CA 1
ATOM 877 C C . SER A 1 110 ? -4.130 -16.927 -4.927 1.00 39.72 110 SER A C 1
ATOM 879 O O . SER A 1 110 ? -4.454 -17.338 -6.036 1.00 39.72 110 SER A O 1
ATOM 881 N N . GLU A 1 111 ? -3.886 -17.780 -3.937 1.00 36.69 111 GLU A N 1
ATOM 882 C CA . GLU A 1 111 ? -4.161 -19.212 -4.087 1.00 36.69 111 GLU A CA 1
ATOM 883 C C . GLU A 1 111 ? -5.673 -19.475 -4.171 1.00 36.69 111 GLU A C 1
ATOM 885 O O . GLU A 1 111 ? -6.086 -20.403 -4.865 1.00 36.69 111 GLU A O 1
ATOM 890 N N . GLU A 1 112 ? -6.503 -18.595 -3.598 1.00 42.22 112 GLU A N 1
ATOM 891 C CA . GLU A 1 112 ? -7.963 -18.652 -3.741 1.00 42.22 112 GLU A CA 1
ATOM 892 C C . GLU A 1 112 ? -8.471 -17.956 -5.031 1.00 42.22 112 GLU A C 1
ATOM 894 O O . GLU A 1 112 ? -9.539 -18.315 -5.527 1.00 42.22 112 GLU A O 1
ATOM 899 N N . GLN A 1 113 ? -7.707 -17.020 -5.638 1.00 37.81 113 GLN A N 1
ATOM 900 C CA . GLN A 1 113 ? -8.167 -16.204 -6.794 1.00 37.81 113 GLN A CA 1
ATOM 901 C C . GLN A 1 113 ? -7.181 -15.960 -7.972 1.00 37.81 113 GLN A C 1
ATOM 903 O O . GLN A 1 113 ? -7.494 -15.209 -8.890 1.00 37.81 113 GLN A O 1
ATOM 908 N N . ARG A 1 114 ? -6.017 -16.617 -8.039 1.00 36.44 114 ARG A N 1
ATOM 909 C CA . ARG A 1 114 ? -5.009 -16.556 -9.133 1.00 36.44 114 ARG A CA 1
ATOM 910 C C . ARG A 1 114 ? -4.520 -15.151 -9.563 1.00 36.44 114 ARG A C 1
ATOM 912 O O . ARG A 1 114 ? -4.264 -14.929 -10.745 1.00 36.44 114 ARG A O 1
ATOM 919 N N . ILE A 1 115 ? -4.330 -14.202 -8.645 1.00 37.62 115 ILE A N 1
ATOM 920 C CA . ILE A 1 115 ? -3.873 -12.825 -8.953 1.00 37.62 115 ILE A CA 1
ATOM 921 C C . ILE A 1 115 ? -2.563 -12.449 -8.232 1.00 37.62 115 ILE A C 1
ATOM 923 O O . ILE A 1 115 ? -2.493 -12.398 -7.016 1.00 37.62 115 ILE A O 1
ATOM 927 N N . ASN A 1 116 ? -1.509 -12.113 -8.976 1.00 35.12 116 ASN A N 1
ATOM 928 C CA . ASN A 1 116 ? -0.176 -11.789 -8.441 1.00 35.12 116 ASN A CA 1
ATOM 929 C C . ASN A 1 116 ? -0.017 -10.269 -8.217 1.00 35.12 116 ASN A C 1
ATOM 931 O O . ASN A 1 116 ? 0.273 -9.499 -9.126 1.00 35.12 116 ASN A O 1
ATOM 935 N N . LEU A 1 117 ? -0.249 -9.813 -6.991 1.00 37.34 117 LEU A N 1
ATOM 936 C CA . LEU A 1 117 ? -0.253 -8.391 -6.640 1.00 37.34 117 LEU A CA 1
ATOM 937 C C . LEU A 1 117 ? 1.154 -7.872 -6.298 1.00 37.34 117 LEU A C 1
ATOM 939 O O . LEU A 1 117 ? 1.427 -7.553 -5.156 1.00 37.34 117 LEU A O 1
ATOM 943 N N . LYS A 1 118 ? 2.092 -7.729 -7.235 1.00 33.44 118 LYS A N 1
ATOM 944 C CA . LYS A 1 118 ? 3.290 -6.929 -6.907 1.00 33.44 118 LYS A CA 1
ATOM 945 C C . LYS A 1 118 ? 2.875 -5.494 -6.554 1.00 33.44 118 LYS A C 1
ATOM 947 O O . LYS A 1 118 ? 2.198 -4.864 -7.355 1.00 33.44 118 LYS A O 1
ATOM 952 N N . ALA A 1 119 ? 3.334 -4.965 -5.422 1.00 35.47 119 ALA A N 1
ATOM 953 C CA . ALA A 1 119 ? 3.358 -3.528 -5.160 1.00 35.47 119 ALA A CA 1
ATOM 954 C C . ALA A 1 119 ? 4.710 -3.152 -4.539 1.00 35.47 119 ALA A C 1
ATOM 956 O O . ALA A 1 119 ? 5.101 -3.654 -3.486 1.00 35.47 119 ALA A O 1
ATOM 957 N N . CYS A 1 120 ? 5.442 -2.310 -5.266 1.00 34.91 120 CYS A N 1
ATOM 958 C CA . CYS A 1 120 ? 6.762 -1.790 -4.931 1.00 34.91 120 CYS A CA 1
ATOM 959 C C . CYS A 1 120 ? 6.678 -0.857 -3.708 1.00 34.91 120 CYS A C 1
ATOM 961 O O . CYS A 1 120 ? 5.732 -0.075 -3.588 1.00 34.91 120 CYS A O 1
ATOM 963 N N . PHE A 1 121 ? 7.664 -0.933 -2.808 1.00 35.47 121 PHE A N 1
ATOM 964 C CA . PHE A 1 121 ? 7.812 0.005 -1.694 1.00 35.47 121 PHE A CA 1
ATOM 965 C C . PHE A 1 121 ? 8.069 1.407 -2.259 1.00 35.47 121 PHE A C 1
ATOM 967 O O . PHE A 1 121 ? 9.146 1.666 -2.791 1.00 35.47 121 PHE A O 1
ATOM 974 N N . LEU A 1 122 ? 7.086 2.302 -2.154 1.00 39.12 122 LEU A N 1
ATOM 975 C CA . LEU A 1 122 ? 7.292 3.727 -2.392 1.00 39.12 122 LEU A CA 1
ATOM 976 C C . LEU A 1 122 ? 7.750 4.368 -1.083 1.00 39.12 122 LEU A C 1
ATOM 978 O O . LEU A 1 122 ? 7.104 4.189 -0.054 1.00 39.12 122 LEU A O 1
ATOM 982 N N . ILE A 1 123 ? 8.875 5.079 -1.125 1.00 39.94 123 ILE A N 1
ATOM 983 C CA . ILE A 1 123 ? 9.383 5.851 0.011 1.00 39.94 123 ILE A CA 1
ATOM 984 C C . ILE A 1 123 ? 8.729 7.227 -0.047 1.00 39.94 123 ILE A C 1
ATOM 986 O O . ILE A 1 123 ? 8.926 7.972 -1.009 1.00 39.94 123 ILE A O 1
ATOM 990 N N . GLN A 1 124 ? 7.947 7.554 0.975 1.00 44.91 124 GLN A N 1
ATOM 991 C CA . GLN A 1 124 ? 7.401 8.886 1.165 1.00 44.91 124 GLN A CA 1
ATOM 992 C C . GLN A 1 124 ? 8.532 9.863 1.509 1.00 44.91 124 GLN A C 1
ATOM 994 O O . GLN A 1 124 ? 9.175 9.735 2.546 1.00 44.91 124 GLN A O 1
ATOM 999 N N . LEU A 1 125 ? 8.761 10.851 0.643 1.00 40.59 125 LEU A N 1
ATOM 1000 C CA . LEU A 1 125 ? 9.646 11.987 0.936 1.00 40.59 125 LEU A CA 1
ATOM 1001 C C . LEU A 1 125 ? 8.862 13.278 1.262 1.00 40.59 125 LEU A C 1
ATOM 1003 O O . LEU A 1 125 ? 9.470 14.250 1.698 1.00 40.59 125 LEU A O 1
ATOM 1007 N N . ILE A 1 126 ? 7.534 13.289 1.048 1.00 51.50 126 ILE A N 1
ATOM 1008 C CA . ILE A 1 126 ? 6.584 14.421 1.219 1.00 51.50 126 ILE A CA 1
ATOM 1009 C C . ILE A 1 126 ? 5.213 13.868 1.673 1.00 51.50 126 ILE A C 1
ATOM 1011 O O . ILE A 1 126 ? 4.996 12.674 1.520 1.00 51.50 126 ILE A O 1
ATOM 1015 N N . GLU A 1 127 ? 4.265 14.652 2.204 1.00 63.03 127 GLU A N 1
ATOM 1016 C CA . GLU A 1 127 ? 2.929 14.207 2.678 1.00 63.03 127 GLU A CA 1
ATOM 1017 C C . GLU A 1 127 ? 1.948 13.689 1.594 1.00 63.03 127 GLU A C 1
ATOM 1019 O O . GLU A 1 127 ? 0.793 14.094 1.501 1.00 63.03 127 GLU A O 1
ATOM 1024 N N . ILE A 1 128 ? 2.378 12.722 0.781 1.00 72.06 128 ILE A N 1
ATOM 1025 C CA . ILE A 1 128 ? 1.586 12.081 -0.283 1.00 72.06 128 ILE A CA 1
ATOM 1026 C C . ILE A 1 128 ? 1.062 10.689 0.109 1.00 72.06 128 ILE A C 1
ATOM 1028 O O . ILE A 1 128 ? 0.719 9.884 -0.759 1.00 72.06 128 ILE A O 1
ATOM 1032 N N . CYS A 1 129 ? 1.004 10.379 1.409 1.00 77.25 129 CYS A N 1
ATOM 1033 C CA . CYS A 1 129 ? 0.508 9.096 1.931 1.00 77.25 129 CYS A CA 1
ATOM 1034 C C . CYS A 1 129 ? -0.888 8.741 1.385 1.00 77.25 129 CYS A C 1
ATOM 1036 O O . CYS A 1 129 ? -1.124 7.614 0.944 1.00 77.25 129 CYS A O 1
ATOM 1038 N N . TRP A 1 130 ? -1.755 9.751 1.265 1.00 86.31 130 TRP A N 1
ATOM 1039 C CA . TRP A 1 130 ? -3.079 9.660 0.654 1.00 86.31 130 TRP A CA 1
ATOM 1040 C C . TRP A 1 130 ? -3.033 9.170 -0.797 1.00 86.31 130 TRP A C 1
ATOM 1042 O O . TRP A 1 130 ? -3.858 8.351 -1.202 1.00 86.31 130 TRP A O 1
ATOM 1052 N N . ALA A 1 131 ? -2.053 9.630 -1.578 1.00 86.25 131 ALA A N 1
ATOM 1053 C CA . ALA A 1 131 ? -1.915 9.261 -2.978 1.00 86.25 131 ALA A CA 1
ATOM 1054 C C . ALA A 1 131 ? -1.407 7.825 -3.103 1.00 86.25 131 ALA A C 1
ATOM 1056 O O . ALA A 1 131 ? -1.951 7.040 -3.877 1.00 86.25 131 ALA A O 1
ATOM 1057 N N . ILE A 1 132 ? -0.403 7.457 -2.302 1.00 81.25 132 ILE A N 1
ATOM 1058 C CA . ILE A 1 132 ? 0.154 6.102 -2.290 1.00 81.25 132 ILE A CA 1
ATOM 1059 C C . ILE A 1 132 ? -0.936 5.096 -1.915 1.00 81.25 132 ILE A C 1
ATOM 1061 O O . ILE A 1 132 ? -1.181 4.159 -2.675 1.00 81.25 132 ILE A O 1
ATOM 1065 N N . ALA A 1 133 ? -1.626 5.299 -0.791 1.00 83.12 133 ALA A N 1
ATOM 1066 C CA . ALA A 1 133 ? -2.648 4.370 -0.327 1.00 83.12 133 ALA A CA 1
ATOM 1067 C C . ALA A 1 133 ? -3.782 4.215 -1.354 1.00 83.12 133 ALA A C 1
ATOM 1069 O O . ALA A 1 133 ? -4.119 3.089 -1.727 1.00 83.12 133 ALA A O 1
ATOM 1070 N N . LEU A 1 134 ? -4.314 5.329 -1.873 1.00 89.38 134 LEU A N 1
ATOM 1071 C CA . LEU A 1 134 ? -5.443 5.309 -2.804 1.00 89.38 134 LEU A CA 1
ATOM 1072 C C . LEU A 1 134 ? -5.093 4.665 -4.148 1.00 89.38 134 LEU A C 1
ATOM 1074 O O . LEU A 1 134 ? -5.868 3.860 -4.669 1.00 89.38 134 LEU A O 1
ATOM 1078 N N . VAL A 1 135 ? -3.918 4.973 -4.709 1.00 88.50 135 VAL A N 1
ATOM 1079 C CA . VAL A 1 135 ? -3.465 4.357 -5.965 1.00 88.50 135 VAL A CA 1
ATOM 1080 C C . VAL A 1 135 ? -3.233 2.865 -5.790 1.00 88.50 135 VAL A C 1
ATOM 1082 O O . VAL A 1 135 ? -3.586 2.096 -6.680 1.00 88.50 135 VAL A O 1
ATOM 1085 N N . ARG A 1 136 ? -2.696 2.424 -4.648 1.00 83.44 136 ARG A N 1
ATOM 1086 C CA . ARG A 1 136 ? -2.484 0.994 -4.395 1.00 83.44 136 ARG A CA 1
ATOM 1087 C C . ARG A 1 136 ? -3.788 0.232 -4.181 1.00 83.44 136 ARG A C 1
ATOM 1089 O O . ARG A 1 136 ? -3.914 -0.867 -4.720 1.00 83.44 136 ARG A O 1
ATOM 1096 N N . GLN A 1 137 ? -4.783 0.817 -3.507 1.00 87.44 137 GLN A N 1
ATOM 1097 C CA . GLN A 1 137 ? -6.129 0.236 -3.478 1.00 87.44 137 GLN A CA 1
ATOM 1098 C C . GLN A 1 137 ? -6.718 0.140 -4.893 1.00 87.44 137 GLN A C 1
ATOM 1100 O O . GLN A 1 137 ? -7.223 -0.915 -5.272 1.00 87.44 137 GLN A O 1
ATOM 1105 N N . LEU A 1 138 ? -6.641 1.216 -5.684 1.00 87.88 138 LEU A N 1
ATOM 1106 C CA . LEU A 1 138 ? -7.155 1.247 -7.055 1.00 87.88 138 LEU A CA 1
ATOM 1107 C C . LEU A 1 138 ? -6.477 0.196 -7.944 1.00 87.88 138 LEU A C 1
ATOM 1109 O O . LEU A 1 138 ? -7.154 -0.529 -8.668 1.00 87.88 138 LEU A O 1
ATOM 1113 N N . GLU A 1 139 ? -5.154 0.086 -7.864 1.00 82.75 139 GLU A N 1
ATOM 1114 C CA . GLU A 1 139 ? -4.364 -0.892 -8.604 1.00 82.75 139 GLU A CA 1
ATOM 1115 C C . GLU A 1 139 ? -4.776 -2.324 -8.249 1.00 82.75 139 GLU A C 1
ATOM 1117 O O . GLU A 1 139 ? -5.080 -3.112 -9.147 1.00 82.75 139 GLU A O 1
ATOM 1122 N N . ALA A 1 140 ? -4.843 -2.649 -6.953 1.00 78.44 140 ALA A N 1
ATOM 1123 C CA . ALA A 1 140 ? -5.283 -3.962 -6.495 1.00 78.44 140 ALA A CA 1
ATOM 1124 C C . ALA A 1 140 ? -6.704 -4.262 -6.984 1.00 78.44 140 ALA A C 1
ATOM 1126 O O . ALA A 1 140 ? -6.952 -5.321 -7.561 1.00 78.44 140 ALA A O 1
ATOM 1127 N N . TYR A 1 141 ? -7.617 -3.299 -6.834 1.00 83.81 141 TYR A N 1
ATOM 1128 C CA . TYR A 1 141 ? -9.005 -3.430 -7.259 1.00 83.81 141 TYR A CA 1
ATOM 1129 C C . TYR A 1 141 ? -9.134 -3.673 -8.770 1.00 83.81 141 TYR A C 1
ATOM 1131 O O . TYR A 1 141 ? -9.886 -4.549 -9.195 1.00 83.81 141 TYR A O 1
ATOM 1139 N N . LEU A 1 142 ? -8.388 -2.948 -9.606 1.00 82.44 142 LEU A N 1
ATOM 1140 C CA . LEU A 1 142 ? -8.413 -3.132 -11.059 1.00 82.44 142 LEU A CA 1
ATOM 1141 C C . LEU A 1 142 ? -7.791 -4.463 -11.490 1.00 82.44 142 LEU A C 1
ATOM 1143 O O . LEU A 1 142 ? -8.333 -5.108 -12.387 1.00 82.44 142 LEU A O 1
ATOM 1147 N N . LYS A 1 143 ? -6.704 -4.900 -10.842 1.00 79.06 143 LYS A N 1
ATOM 1148 C CA . LYS A 1 143 ? -6.090 -6.218 -11.083 1.00 79.06 143 LYS A CA 1
ATOM 1149 C C . LYS A 1 143 ? -7.060 -7.350 -10.738 1.00 79.06 143 LYS A C 1
ATOM 1151 O O . LYS A 1 143 ? -7.227 -8.270 -11.536 1.00 79.06 143 LYS A O 1
ATOM 1156 N N . LEU A 1 144 ? -7.757 -7.236 -9.604 1.00 74.69 144 LEU A N 1
ATOM 1157 C CA . LEU A 1 144 ? -8.792 -8.182 -9.165 1.00 74.69 144 LEU A CA 1
ATOM 1158 C C . LEU A 1 144 ? -9.977 -8.270 -10.134 1.00 74.69 144 LEU A C 1
ATOM 1160 O O . LEU A 1 144 ? -10.567 -9.331 -10.292 1.00 74.69 144 LEU A O 1
ATOM 1164 N N . ASN A 1 145 ? -10.293 -7.174 -10.826 1.00 79.06 145 ASN A N 1
ATOM 1165 C CA . ASN A 1 145 ? -11.360 -7.118 -11.827 1.00 79.06 145 ASN A CA 1
ATOM 1166 C C . ASN A 1 145 ? -10.854 -7.301 -13.273 1.00 79.06 145 ASN A C 1
ATOM 1168 O O . ASN A 1 145 ? -11.580 -6.984 -14.215 1.00 79.06 145 ASN A O 1
ATOM 1172 N N . HIS A 1 146 ? -9.615 -7.770 -13.473 1.00 79.81 146 HIS A N 1
ATOM 1173 C CA . HIS A 1 146 ? -8.992 -7.971 -14.792 1.00 79.81 146 HIS A CA 1
ATOM 1174 C C . HIS A 1 146 ? -8.981 -6.722 -15.700 1.00 79.81 146 HIS A C 1
ATOM 1176 O O . HIS A 1 146 ? -8.952 -6.825 -16.925 1.00 79.81 146 HIS A O 1
ATOM 1182 N N . CYS A 1 147 ? -9.001 -5.530 -15.101 1.00 81.75 147 CYS A N 1
ATOM 1183 C CA . CYS A 1 147 ? -8.999 -4.230 -15.781 1.00 81.75 147 CYS A CA 1
ATOM 1184 C C . CYS A 1 147 ? -7.604 -3.573 -15.829 1.00 81.75 147 CYS A C 1
ATOM 1186 O O . CYS A 1 147 ? -7.442 -2.487 -16.392 1.00 81.75 147 CYS A O 1
ATOM 1188 N N . LEU A 1 148 ? -6.604 -4.216 -15.225 1.00 76.94 148 LEU A N 1
ATOM 1189 C CA . LEU A 1 148 ? -5.197 -3.828 -15.249 1.00 76.94 148 LEU A CA 1
ATOM 1190 C C . LEU A 1 148 ? -4.344 -5.109 -15.284 1.00 76.94 148 LEU A C 1
ATOM 1192 O O . LEU A 1 148 ? -4.627 -6.022 -14.499 1.00 76.94 148 LEU A O 1
ATOM 1196 N N . PRO A 1 149 ? -3.330 -5.211 -16.164 1.00 74.44 149 PRO A N 1
ATOM 1197 C CA . PRO A 1 149 ? -2.404 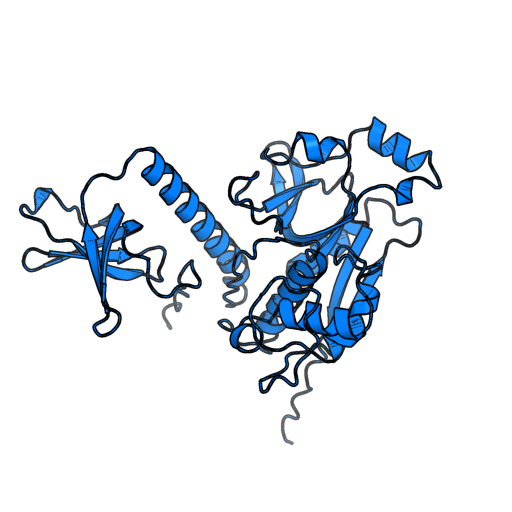-6.332 -16.146 1.00 74.44 149 PRO A CA 1
ATOM 1198 C C . PRO A 1 149 ? -1.721 -6.484 -14.787 1.00 74.44 149 PRO A C 1
ATOM 1200 O O . PRO A 1 149 ? -1.466 -5.525 -14.060 1.00 74.44 149 PRO A O 1
ATOM 1203 N N . VAL A 1 150 ? -1.424 -7.729 -14.445 1.00 63.16 150 VAL A N 1
ATOM 1204 C CA . VAL A 1 150 ? -0.844 -8.127 -13.157 1.00 63.16 150 VAL A CA 1
ATOM 1205 C C . VAL A 1 150 ? 0.519 -7.461 -12.915 1.00 63.16 150 VAL A C 1
ATOM 1207 O O . VAL A 1 150 ? 0.858 -7.108 -11.784 1.00 63.16 150 VAL A O 1
ATOM 1210 N N . ASP A 1 151 ? 1.286 -7.277 -13.984 1.00 65.81 151 ASP A N 1
ATOM 1211 C CA . ASP A 1 151 ? 2.623 -6.695 -14.022 1.00 65.81 151 ASP A CA 1
ATOM 1212 C C . ASP A 1 151 ? 2.653 -5.188 -14.312 1.00 65.81 151 ASP A C 1
ATOM 1214 O O . ASP A 1 151 ? 3.728 -4.599 -14.219 1.00 65.81 151 ASP A O 1
ATOM 1218 N N . SER A 1 152 ? 1.499 -4.568 -14.573 1.00 70.31 152 SER A N 1
ATOM 1219 C CA . SER A 1 152 ? 1.351 -3.114 -14.684 1.00 70.31 152 SER A CA 1
ATOM 1220 C C . SER A 1 152 ? 1.202 -2.456 -13.310 1.00 70.31 152 SER A C 1
ATOM 1222 O O . SER A 1 152 ? 0.696 -3.059 -12.357 1.00 70.31 152 SER A O 1
ATOM 1224 N N . TYR A 1 153 ? 1.598 -1.188 -13.208 1.00 76.81 153 TYR A N 1
ATOM 1225 C CA . TYR A 1 153 ? 1.488 -0.388 -11.982 1.00 76.81 153 TYR A CA 1
ATOM 1226 C C . TYR A 1 153 ? 0.893 0.964 -12.302 1.00 76.81 153 TYR A C 1
ATOM 1228 O O . TYR A 1 153 ? 1.253 1.560 -13.313 1.00 76.81 153 TYR A O 1
ATOM 1236 N N . LEU A 1 154 ? 0.037 1.480 -11.427 1.00 84.31 154 LEU A N 1
ATOM 1237 C CA . LEU A 1 154 ? -0.503 2.825 -11.597 1.00 84.31 154 LEU A CA 1
ATOM 1238 C C . LEU A 1 154 ? 0.460 3.885 -11.068 1.00 84.31 154 LEU A C 1
ATOM 1240 O O . LEU A 1 154 ? 1.173 3.673 -10.082 1.00 84.31 154 LEU A O 1
ATOM 1244 N N . SER A 1 155 ? 0.466 5.037 -11.735 1.00 86.88 155 SER A N 1
ATOM 1245 C CA . SER A 1 155 ? 1.274 6.182 -11.345 1.00 86.88 155 SER A CA 1
ATOM 1246 C C . SER A 1 155 ? 0.684 6.887 -10.123 1.00 86.88 155 SER A C 1
ATOM 1248 O O . SER A 1 155 ? -0.424 7.425 -10.161 1.00 86.88 155 SER A O 1
ATOM 1250 N N . VAL A 1 156 ? 1.469 6.947 -9.046 1.00 84.44 156 VAL A N 1
ATOM 1251 C CA . VAL A 1 156 ? 1.178 7.823 -7.899 1.00 84.44 156 VAL A CA 1
ATOM 1252 C C . VAL A 1 156 ? 1.374 9.292 -8.270 1.00 84.44 156 VAL A C 1
ATOM 1254 O O . VAL A 1 156 ? 0.597 10.142 -7.842 1.00 84.44 156 VAL A O 1
ATOM 1257 N N . GLN A 1 157 ? 2.371 9.596 -9.101 1.00 85.62 157 GLN A N 1
ATOM 1258 C CA . GLN A 1 157 ? 2.671 10.971 -9.494 1.00 85.62 157 GLN A CA 1
ATOM 1259 C C . GLN A 1 157 ? 1.574 11.590 -10.357 1.00 85.62 157 GLN A C 1
ATOM 1261 O O . GLN A 1 157 ? 1.285 12.766 -10.190 1.00 85.62 157 GLN A O 1
ATOM 1266 N N . ASP A 1 158 ? 0.917 10.819 -11.223 1.00 91.69 158 ASP A N 1
ATOM 1267 C CA . ASP A 1 158 ? -0.210 11.306 -12.023 1.00 91.69 158 ASP A CA 1
ATOM 1268 C C . ASP A 1 158 ? -1.379 11.746 -11.126 1.00 91.69 158 ASP A C 1
ATOM 1270 O O . ASP A 1 158 ? -1.972 12.804 -11.340 1.00 91.69 158 ASP A O 1
ATOM 1274 N N . LEU A 1 159 ? -1.667 10.993 -10.055 1.00 92.06 159 LEU A N 1
ATOM 1275 C CA . LEU A 1 159 ? -2.661 11.406 -9.062 1.00 92.06 159 LEU A CA 1
ATOM 1276 C C . LEU A 1 159 ? -2.245 12.707 -8.355 1.00 92.06 159 LEU A C 1
ATOM 1278 O O . LEU A 1 159 ? -3.079 13.601 -8.197 1.00 92.06 159 LEU A O 1
ATOM 1282 N N . VAL A 1 160 ? -0.972 12.831 -7.963 1.00 89.00 160 VAL A N 1
ATOM 1283 C CA . VAL A 1 160 ? -0.428 14.052 -7.342 1.00 89.00 160 VAL A CA 1
ATOM 1284 C C . VAL A 1 160 ? -0.549 15.245 -8.295 1.00 89.00 160 VAL A C 1
ATOM 1286 O O . VAL A 1 160 ? -1.137 16.256 -7.921 1.00 89.00 160 VAL A O 1
ATOM 1289 N N . ASN A 1 161 ? -0.104 15.113 -9.545 1.00 90.94 161 ASN A N 1
ATOM 1290 C CA . ASN A 1 161 ? -0.147 16.173 -10.556 1.00 90.94 161 ASN A CA 1
ATOM 1291 C C . ASN A 1 161 ? -1.588 16.628 -10.838 1.00 90.94 161 ASN A C 1
ATOM 1293 O O . ASN A 1 161 ? -1.885 17.822 -10.861 1.00 90.94 161 ASN A O 1
ATOM 1297 N N . LYS A 1 162 ? -2.530 15.685 -10.971 1.00 92.88 162 LYS A N 1
ATOM 1298 C CA . LYS A 1 162 ? -3.957 16.006 -11.144 1.00 92.88 162 LYS A CA 1
ATOM 1299 C C . LYS A 1 162 ? -4.560 16.701 -9.923 1.00 92.88 162 LYS A C 1
ATOM 1301 O O . LYS A 1 162 ? -5.478 17.511 -10.076 1.00 92.88 162 LYS A O 1
ATOM 1306 N N . ALA A 1 163 ? -4.080 16.399 -8.717 1.00 91.69 163 ALA A N 1
ATOM 1307 C CA . ALA A 1 163 ? -4.496 17.092 -7.502 1.00 91.69 163 ALA A CA 1
ATOM 1308 C C . ALA A 1 163 ? -3.905 18.513 -7.415 1.00 91.69 163 ALA A C 1
ATOM 1310 O O . ALA A 1 163 ? -4.626 19.435 -7.016 1.00 91.69 163 ALA A O 1
ATOM 1311 N N . VAL A 1 164 ? -2.654 18.707 -7.855 1.00 90.06 164 VAL A N 1
ATOM 1312 C CA . VAL A 1 164 ? -1.999 20.022 -7.999 1.00 90.06 164 VAL A CA 1
ATOM 1313 C C . VAL A 1 164 ? -2.779 20.910 -8.969 1.00 90.06 164 VAL A C 1
ATOM 1315 O O . VAL A 1 164 ? -3.193 22.007 -8.593 1.00 90.06 164 VAL A O 1
ATOM 1318 N N . ASP A 1 165 ? -3.088 20.417 -10.171 1.00 90.00 165 ASP A N 1
ATOM 1319 C CA . ASP A 1 165 ? -3.830 21.176 -11.192 1.00 90.00 165 ASP A CA 1
ATOM 1320 C C . ASP A 1 165 ? -5.209 21.641 -10.712 1.00 90.00 165 ASP A C 1
ATOM 1322 O O . ASP A 1 165 ? -5.719 22.694 -11.104 1.00 90.00 165 ASP A O 1
ATOM 1326 N N . ARG A 1 166 ? -5.825 20.850 -9.830 1.00 91.50 166 ARG A N 1
ATOM 1327 C CA . ARG A 1 166 ? -7.133 21.132 -9.230 1.00 91.50 166 ARG A CA 1
ATOM 1328 C C . ARG A 1 166 ? -7.050 21.945 -7.946 1.00 91.50 166 ARG A C 1
ATOM 1330 O O . ARG A 1 166 ? -8.093 22.208 -7.348 1.00 91.50 166 ARG A O 1
ATOM 1337 N N . LYS A 1 167 ? -5.845 22.347 -7.532 1.00 90.56 167 LYS A N 1
ATOM 1338 C CA . LYS A 1 167 ? -5.586 23.109 -6.304 1.00 90.56 167 LYS A CA 1
ATOM 1339 C C . LYS A 1 167 ? -6.178 22.418 -5.072 1.00 90.56 167 LYS A C 1
ATOM 1341 O O . LYS A 1 167 ? -6.811 23.056 -4.233 1.00 90.56 167 LYS A O 1
ATOM 1346 N N . LEU A 1 168 ? -6.033 21.093 -5.005 1.00 89.31 168 LEU A N 1
ATOM 1347 C CA . LEU A 1 168 ? -6.548 20.288 -3.894 1.00 89.31 168 LEU A CA 1
ATOM 1348 C C . LEU A 1 168 ? -5.547 20.143 -2.746 1.00 89.31 168 LEU A C 1
ATOM 1350 O O . LEU A 1 168 ? -5.964 19.733 -1.664 1.00 89.31 168 LEU A O 1
ATOM 1354 N N . LEU A 1 169 ? -4.271 20.456 -2.989 1.00 85.81 169 LEU A N 1
ATOM 1355 C CA . LEU A 1 169 ? -3.185 20.228 -2.040 1.00 85.81 169 LEU A CA 1
ATOM 1356 C C . LEU A 1 169 ? -2.903 21.452 -1.165 1.00 85.81 169 LEU A C 1
ATOM 1358 O O . LEU A 1 169 ? -2.973 22.591 -1.635 1.00 85.81 169 LEU A O 1
ATOM 1362 N N . GLY A 1 170 ? -2.567 21.193 0.099 1.00 79.88 170 GLY A N 1
ATOM 1363 C CA . GLY A 1 170 ? -1.957 22.155 1.011 1.00 79.88 170 GLY A CA 1
ATOM 1364 C C . GLY A 1 170 ? -0.511 22.485 0.623 1.00 79.88 170 GLY A C 1
ATOM 1365 O O . GLY A 1 170 ? 0.060 21.891 -0.292 1.00 79.88 170 GLY A O 1
ATOM 1366 N N . ALA A 1 171 ? 0.096 23.444 1.327 1.00 72.56 171 ALA A N 1
ATOM 1367 C CA . ALA A 1 171 ? 1.483 23.860 1.078 1.00 72.56 171 ALA A CA 1
ATOM 1368 C C . ALA A 1 171 ? 2.515 22.747 1.365 1.00 72.56 171 ALA A C 1
ATOM 1370 O O . ALA A 1 171 ? 3.612 22.763 0.815 1.00 72.56 171 ALA A O 1
ATOM 1371 N N . ASP A 1 172 ? 2.144 21.788 2.208 1.00 68.12 172 ASP A N 1
ATOM 1372 C CA . ASP A 1 172 ? 2.878 20.579 2.604 1.00 68.12 172 ASP A CA 1
ATOM 1373 C C . ASP A 1 172 ? 2.610 19.363 1.690 1.00 68.12 172 ASP A C 1
ATOM 1375 O O . ASP A 1 172 ? 3.285 18.339 1.803 1.00 68.12 172 ASP A O 1
ATOM 1379 N N . GLY A 1 173 ? 1.659 19.471 0.753 1.00 73.06 173 GLY A N 1
ATOM 1380 C CA . GLY A 1 173 ? 1.208 18.368 -0.102 1.00 73.06 173 GLY A CA 1
ATOM 1381 C C . GLY A 1 173 ? 0.055 17.539 0.473 1.00 73.06 173 GLY A C 1
ATOM 1382 O O . GLY A 1 173 ? -0.409 16.610 -0.198 1.00 73.06 173 GLY A O 1
ATOM 1383 N N . SER A 1 174 ? -0.434 17.884 1.668 1.00 76.06 174 SER A N 1
ATOM 1384 C CA . SER A 1 174 ? -1.597 17.254 2.294 1.00 76.06 174 SER A CA 1
ATOM 1385 C C . SER A 1 174 ? -2.880 17.517 1.500 1.00 76.06 174 SER A C 1
ATOM 1387 O O . SER A 1 174 ? -2.964 18.444 0.689 1.00 76.06 174 SER A O 1
ATOM 1389 N N . ILE A 1 175 ? -3.916 16.708 1.732 1.00 82.56 175 ILE A N 1
ATOM 1390 C CA . ILE A 1 175 ? -5.252 16.936 1.177 1.00 82.56 175 ILE A CA 1
ATOM 1391 C C . ILE A 1 175 ? -6.277 17.075 2.297 1.00 82.56 175 ILE A C 1
ATOM 1393 O O . ILE A 1 175 ? -6.234 16.359 3.288 1.00 82.56 175 ILE A O 1
ATOM 1397 N N . LEU A 1 176 ? -7.248 17.971 2.106 1.00 79.00 176 LEU A N 1
ATOM 1398 C CA . LEU A 1 176 ? -8.299 18.225 3.098 1.00 79.00 176 LEU A CA 1
ATOM 1399 C C . LEU A 1 176 ? -9.297 17.067 3.276 1.00 79.00 176 LEU A C 1
ATOM 1401 O O . LEU A 1 176 ? -9.923 16.974 4.323 1.00 79.00 176 LEU A O 1
ATOM 1405 N N . SER A 1 177 ? -9.537 16.259 2.239 1.00 83.44 177 SER A N 1
ATOM 1406 C CA . SER A 1 177 ? -10.457 15.108 2.285 1.00 83.44 177 SER A CA 1
ATOM 1407 C C . SER A 1 177 ? -10.258 14.213 1.062 1.00 83.44 177 SER A C 1
ATOM 1409 O O . SER A 1 177 ? -10.136 14.713 -0.067 1.00 83.44 177 SER A O 1
ATOM 1411 N N . LEU A 1 178 ? -10.308 12.892 1.267 1.00 88.69 178 LEU A N 1
ATOM 1412 C CA . LEU A 1 178 ? -10.242 11.893 0.196 1.00 88.69 178 LEU A CA 1
ATOM 1413 C C . LEU A 1 178 ? -11.416 12.004 -0.788 1.00 88.69 178 LEU A C 1
ATOM 1415 O O . LEU A 1 178 ? -11.265 11.682 -1.970 1.00 88.69 178 LEU A O 1
ATOM 1419 N N . THR A 1 179 ? -12.571 12.524 -0.356 1.00 89.62 179 THR A N 1
ATOM 1420 C CA . THR A 1 179 ? -13.764 12.682 -1.204 1.00 89.62 179 THR A CA 1
ATOM 1421 C C . THR A 1 179 ? -13.485 13.581 -2.413 1.00 89.62 179 THR A C 1
ATOM 1423 O O . THR A 1 179 ? -14.014 13.352 -3.506 1.00 89.62 179 THR A O 1
ATOM 1426 N N . ARG A 1 180 ? -12.570 14.552 -2.274 1.00 89.69 180 ARG A N 1
ATOM 1427 C CA . ARG A 1 180 ? -12.165 15.465 -3.359 1.00 89.69 180 ARG A CA 1
ATOM 1428 C C . ARG A 1 180 ? -11.449 14.759 -4.516 1.00 89.69 180 ARG A C 1
ATOM 1430 O O . ARG A 1 180 ? -11.453 15.272 -5.636 1.00 89.69 180 ARG A O 1
ATOM 1437 N N . LEU A 1 181 ? -10.880 13.577 -4.274 1.00 92.25 181 LEU A N 1
ATOM 1438 C CA . LEU A 1 181 ? -10.160 12.788 -5.277 1.00 92.25 181 LEU A CA 1
ATOM 1439 C C . LEU A 1 181 ? -11.087 11.929 -6.137 1.00 92.25 181 LEU A C 1
ATOM 1441 O O . LEU A 1 181 ? -10.665 11.470 -7.196 1.00 92.25 181 LEU A O 1
ATOM 1445 N N . SER A 1 182 ? -12.355 11.758 -5.744 1.00 91.31 182 SER A N 1
ATOM 1446 C CA . SER A 1 182 ? -13.311 10.879 -6.433 1.00 91.31 182 SER A CA 1
ATOM 1447 C C . SER A 1 182 ? -13.385 11.159 -7.938 1.00 91.31 182 SER A C 1
ATOM 1449 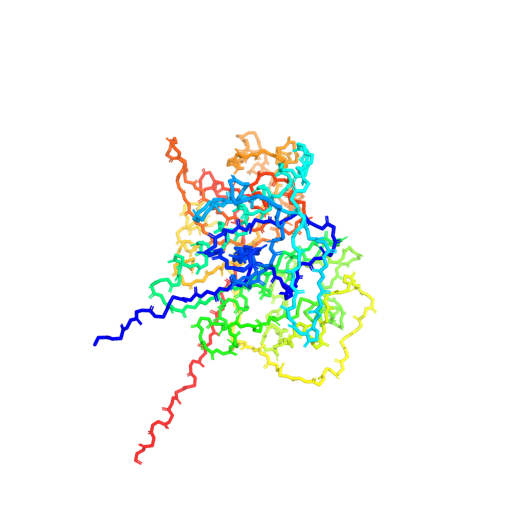O O . SER A 1 182 ? -13.288 10.242 -8.752 1.00 91.31 182 SER A O 1
ATOM 1451 N N . LYS A 1 183 ? -13.429 12.441 -8.326 1.00 90.75 183 LYS A N 1
ATOM 1452 C CA . LYS A 1 183 ? -13.465 12.835 -9.740 1.00 90.75 183 LYS A CA 1
ATOM 1453 C C . LYS A 1 183 ? -12.165 12.504 -10.488 1.00 90.75 183 LYS A C 1
ATOM 1455 O O . LYS A 1 183 ? -12.231 12.117 -11.647 1.00 90.75 183 LYS A O 1
ATOM 1460 N N . ILE A 1 184 ? -11.000 12.630 -9.845 1.00 92.75 184 ILE A N 1
ATOM 1461 C CA . ILE A 1 184 ? -9.710 12.260 -10.458 1.00 92.75 184 ILE A CA 1
ATOM 1462 C C . ILE A 1 184 ? -9.661 10.747 -10.695 1.00 92.75 184 ILE A C 1
ATOM 1464 O O . ILE A 1 184 ? -9.329 10.296 -11.786 1.00 92.75 184 ILE A O 1
ATOM 1468 N N . ILE A 1 185 ? -10.059 9.962 -9.694 1.00 92.56 185 ILE A N 1
ATOM 1469 C CA . ILE A 1 185 ? -10.080 8.497 -9.766 1.00 92.56 185 ILE A CA 1
ATOM 1470 C C . ILE A 1 185 ? -11.073 7.986 -10.827 1.00 92.56 185 ILE A C 1
ATOM 1472 O O . ILE A 1 185 ? -10.808 6.988 -11.499 1.00 92.56 185 ILE A O 1
ATOM 1476 N N . GLN A 1 186 ? -12.187 8.696 -11.029 1.00 90.25 186 GLN A N 1
ATOM 1477 C CA . GLN A 1 186 ? -13.157 8.417 -12.096 1.00 90.25 186 GLN A CA 1
ATOM 1478 C C . GLN A 1 186 ? -12.656 8.783 -13.498 1.00 90.25 186 GLN A C 1
ATOM 1480 O O . GLN A 1 186 ? -13.015 8.126 -14.475 1.00 90.25 186 GLN A O 1
ATOM 1485 N N . GLU A 1 187 ? -11.839 9.828 -13.625 1.00 90.50 187 GLU A N 1
ATOM 1486 C CA . GLU A 1 187 ? -11.161 10.154 -14.886 1.00 90.50 187 GLU A CA 1
ATOM 1487 C C . GLU A 1 187 ? -10.064 9.134 -15.206 1.00 90.50 187 GLU A C 1
ATOM 1489 O O . GLU A 1 187 ? -9.843 8.812 -16.374 1.00 90.50 187 GLU A O 1
ATOM 1494 N N . GLY A 1 188 ? -9.470 8.559 -14.160 1.00 90.94 188 GLY A N 1
ATOM 1495 C CA . GLY A 1 188 ? -8.495 7.485 -14.219 1.00 90.94 188 GLY A CA 1
ATOM 1496 C C . GLY A 1 188 ? -7.062 7.968 -14.121 1.00 90.94 188 GLY A C 1
ATOM 1497 O O . GLY A 1 188 ? -6.777 9.165 -14.190 1.00 90.94 188 GLY A O 1
ATOM 1498 N N . LEU A 1 189 ? -6.159 7.007 -13.972 1.00 92.44 189 LEU A N 1
ATOM 1499 C CA . LEU A 1 189 ? -4.723 7.222 -13.847 1.00 92.44 189 LEU A CA 1
ATOM 1500 C C . LEU A 1 189 ? -3.965 6.486 -14.948 1.00 92.44 189 LEU A C 1
ATOM 1502 O O . LEU A 1 189 ? -4.419 5.443 -15.427 1.00 92.44 189 LEU A O 1
ATOM 1506 N N . VAL A 1 190 ? -2.816 7.032 -15.337 1.00 91.81 190 VAL A N 1
ATOM 1507 C CA . VAL A 1 190 ? -1.881 6.351 -16.242 1.00 91.81 190 VAL A CA 1
ATOM 1508 C C . VAL A 1 190 ? -1.000 5.353 -15.498 1.00 91.81 190 VAL A C 1
ATOM 1510 O O . VAL A 1 190 ? -0.887 5.368 -14.267 1.00 91.81 190 VAL A O 1
ATOM 1513 N N . GLU A 1 191 ? -0.353 4.478 -16.259 1.00 84.62 191 GLU A N 1
ATOM 1514 C CA . GLU A 1 191 ? 0.654 3.564 -15.729 1.00 84.62 191 GLU A CA 1
ATOM 1515 C C . GLU A 1 191 ? 1.917 4.315 -15.269 1.00 84.62 191 GLU A C 1
ATOM 1517 O O . GLU A 1 191 ? 2.282 5.368 -15.796 1.00 84.62 191 GLU A O 1
ATOM 1522 N N . ASN A 1 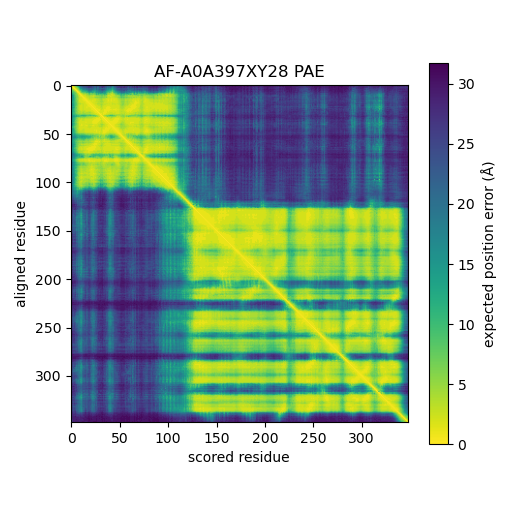192 ? 2.609 3.762 -14.274 1.00 80.25 192 ASN A N 1
ATOM 1523 C CA . ASN A 1 192 ? 3.800 4.343 -13.660 1.00 80.25 192 ASN A CA 1
ATOM 1524 C C . ASN A 1 192 ? 4.940 4.573 -14.665 1.00 80.25 192 ASN A C 1
ATOM 1526 O O . ASN A 1 192 ? 5.693 5.525 -14.508 1.00 80.25 192 ASN A O 1
ATOM 1530 N N . GLU A 1 193 ? 5.052 3.751 -15.712 1.00 80.19 193 GLU A N 1
ATOM 1531 C CA . GLU A 1 193 ? 6.046 3.941 -16.781 1.00 80.19 193 GLU A CA 1
ATOM 1532 C C . GLU A 1 193 ? 5.828 5.245 -17.565 1.00 80.19 193 GLU A C 1
ATOM 1534 O O . GLU A 1 193 ? 6.783 5.835 -18.063 1.00 80.19 193 GLU A O 1
ATOM 1539 N N . VAL A 1 194 ? 4.578 5.715 -17.643 1.00 85.69 194 VAL A N 1
ATOM 1540 C CA . VAL A 1 194 ? 4.200 6.946 -18.350 1.00 85.69 194 VAL A CA 1
ATOM 1541 C C . VAL A 1 194 ? 4.446 8.180 -17.483 1.00 85.69 194 VAL A C 1
ATOM 1543 O O . VAL A 1 194 ? 4.853 9.224 -17.986 1.00 85.69 194 VAL A O 1
ATOM 1546 N N . CYS A 1 195 ? 4.215 8.068 -16.173 1.00 83.75 195 CYS A N 1
ATOM 1547 C CA . CYS A 1 195 ? 4.464 9.138 -15.211 1.00 83.75 195 CYS A CA 1
ATOM 1548 C C . CYS A 1 195 ? 5.138 8.572 -13.946 1.00 83.75 195 CYS A C 1
ATOM 1550 O O . CYS A 1 195 ? 4.448 8.224 -12.984 1.00 83.75 195 CYS A O 1
ATOM 1552 N N . PRO A 1 196 ? 6.474 8.439 -13.925 1.00 80.69 196 PRO A N 1
ATOM 1553 C CA . PRO A 1 196 ? 7.183 7.905 -12.764 1.00 80.69 196 PRO A CA 1
ATOM 1554 C C . PRO A 1 196 ? 7.082 8.817 -11.533 1.00 80.69 196 PRO A C 1
ATOM 1556 O O . PRO A 1 196 ? 6.943 10.036 -11.654 1.00 80.69 196 PRO A O 1
ATOM 1559 N N . LEU A 1 197 ? 7.199 8.239 -10.331 1.00 75.25 197 LEU A N 1
ATOM 1560 C CA . LEU A 1 197 ? 7.236 9.012 -9.086 1.00 75.25 197 LEU A CA 1
ATOM 1561 C C . LEU A 1 197 ? 8.458 9.935 -9.032 1.00 75.25 197 LEU A C 1
ATOM 1563 O O . LEU A 1 197 ? 9.594 9.469 -9.043 1.00 75.25 197 LEU A O 1
ATOM 1567 N N . THR A 1 198 ? 8.217 11.243 -8.925 1.00 75.50 198 THR A N 1
ATOM 1568 C CA . THR A 1 198 ? 9.271 12.265 -8.793 1.00 75.50 198 THR A CA 1
ATOM 1569 C C . THR A 1 198 ? 9.249 12.971 -7.441 1.00 75.50 198 THR A C 1
ATOM 1571 O O . THR A 1 198 ? 10.202 13.674 -7.115 1.00 75.50 198 THR A O 1
ATOM 1574 N N . ASN A 1 199 ? 8.185 12.786 -6.648 1.00 68.25 199 ASN A N 1
ATOM 1575 C CA . ASN A 1 199 ? 7.924 13.520 -5.406 1.00 68.25 199 ASN A CA 1
ATOM 1576 C C . ASN A 1 199 ? 7.864 15.041 -5.614 1.00 68.25 199 ASN A C 1
ATOM 1578 O O . ASN A 1 199 ? 8.134 15.807 -4.700 1.00 68.25 199 ASN A O 1
ATOM 1582 N N . ARG A 1 200 ? 7.534 15.505 -6.819 1.00 74.50 200 ARG A N 1
ATOM 1583 C CA . ARG A 1 200 ? 7.366 16.933 -7.097 1.00 74.50 200 ARG A CA 1
ATOM 1584 C C . ARG A 1 200 ? 5.917 17.349 -6.878 1.00 74.50 200 ARG A C 1
ATOM 1586 O O . ARG A 1 200 ? 5.006 16.626 -7.277 1.00 74.50 200 ARG A O 1
ATOM 1593 N N . LEU A 1 201 ? 5.726 18.517 -6.264 1.00 76.19 201 LEU A N 1
ATOM 1594 C CA . LEU A 1 201 ? 4.418 19.165 -6.078 1.00 76.19 201 LEU A CA 1
ATOM 1595 C C . LEU A 1 201 ? 4.217 20.376 -7.006 1.00 76.19 201 LEU A C 1
ATOM 1597 O O . LEU A 1 201 ? 3.169 21.012 -6.981 1.00 76.19 201 LEU A O 1
ATOM 1601 N N . ASP A 1 202 ? 5.222 20.708 -7.816 1.00 74.00 202 ASP A N 1
ATOM 1602 C CA . ASP A 1 202 ? 5.228 21.829 -8.761 1.00 74.00 202 ASP A CA 1
ATOM 1603 C C . ASP A 1 202 ? 5.015 21.388 -10.222 1.00 74.00 202 ASP A C 1
ATOM 1605 O O . ASP A 1 202 ? 4.970 22.223 -11.125 1.00 74.00 202 ASP A O 1
ATOM 1609 N N . GLY A 1 203 ? 4.878 20.079 -10.462 1.00 65.12 203 GLY A N 1
ATOM 1610 C CA . GLY A 1 203 ? 4.560 19.512 -11.770 1.00 65.12 203 GLY A CA 1
ATOM 1611 C C . GLY A 1 203 ? 3.051 19.487 -12.013 1.00 65.12 203 GLY A C 1
ATOM 1612 O O . GLY A 1 203 ? 2.315 18.855 -11.259 1.00 65.12 203 GLY A O 1
ATOM 1613 N N . GLY A 1 204 ? 2.584 20.165 -13.062 1.00 66.94 204 GLY A N 1
ATOM 1614 C CA . GLY A 1 204 ? 1.205 20.017 -13.539 1.00 66.94 204 GLY A CA 1
ATOM 1615 C C . GLY A 1 204 ? 0.998 18.696 -14.284 1.00 66.94 204 GLY A C 1
ATOM 1616 O O . GLY A 1 204 ? 1.968 18.019 -14.637 1.00 66.94 204 GLY A O 1
ATOM 1617 N N . SER A 1 205 ? -0.255 18.310 -14.547 1.00 67.00 205 SER A N 1
ATOM 1618 C CA . SER A 1 205 ? -0.508 17.153 -15.412 1.00 67.00 205 SER A CA 1
ATOM 1619 C C . SER A 1 205 ? -0.080 17.474 -16.842 1.00 67.00 205 SER A C 1
ATOM 1621 O O . SER A 1 205 ? -0.536 18.431 -17.474 1.00 67.00 205 SER A O 1
ATOM 1623 N N . GLU A 1 206 ? 0.829 16.663 -17.370 1.00 67.75 206 GLU A N 1
ATOM 1624 C CA . GLU A 1 206 ? 1.116 16.679 -18.796 1.00 67.75 206 GLU A CA 1
ATOM 1625 C C . GLU A 1 206 ? 0.035 15.884 -19.533 1.00 67.75 206 GLU A C 1
ATOM 1627 O O . GLU A 1 206 ? -0.636 15.013 -18.969 1.00 67.75 206 GLU A O 1
ATOM 1632 N N . ARG A 1 207 ? -0.146 16.155 -20.831 1.00 69.25 207 ARG A N 1
ATOM 1633 C CA . ARG A 1 207 ? -0.923 15.248 -21.682 1.00 69.25 207 ARG A CA 1
ATOM 1634 C C . ARG A 1 207 ? -0.115 13.976 -21.889 1.00 69.25 207 ARG A C 1
ATOM 1636 O O . ARG A 1 207 ? 0.610 13.845 -22.869 1.00 69.25 207 ARG A O 1
ATOM 1643 N N . TYR A 1 208 ? -0.260 13.052 -20.954 1.00 75.81 208 TYR A N 1
ATOM 1644 C CA . TYR A 1 208 ? 0.324 11.730 -21.052 1.00 75.81 208 TYR A CA 1
ATOM 1645 C C . TYR A 1 208 ? -0.267 10.987 -22.251 1.00 75.81 208 TYR A C 1
ATOM 1647 O O . TYR A 1 208 ? -1.485 10.916 -22.426 1.00 75.81 208 TYR A O 1
ATOM 1655 N N . SER A 1 209 ? 0.597 10.410 -23.079 1.00 70.00 209 SER A N 1
ATOM 1656 C CA . SER A 1 209 ? 0.204 9.431 -24.087 1.00 70.00 209 SER A CA 1
ATOM 1657 C C . SER A 1 209 ? 0.323 8.036 -23.474 1.00 70.00 209 SER A C 1
ATOM 1659 O O . SER A 1 209 ? 1.431 7.592 -23.183 1.00 70.00 209 SER A O 1
ATOM 1661 N N . GLY A 1 210 ? -0.798 7.351 -23.252 1.00 76.25 210 GLY A N 1
ATOM 1662 C CA . GLY A 1 210 ? -0.816 6.034 -22.615 1.00 76.25 210 GLY A CA 1
ATOM 1663 C C . GLY A 1 210 ? -2.223 5.558 -22.260 1.00 76.25 210 GLY A C 1
ATOM 1664 O O . GLY A 1 210 ? -3.198 6.304 -22.388 1.00 76.25 210 GLY A O 1
ATOM 1665 N N . SER A 1 211 ? -2.324 4.303 -21.822 1.00 83.25 211 SER A N 1
ATOM 1666 C CA . SER A 1 211 ? -3.563 3.733 -21.289 1.00 83.25 211 SER A CA 1
ATOM 1667 C C . SER A 1 211 ? -3.960 4.434 -19.991 1.00 83.25 211 SER A C 1
ATOM 1669 O O . SER A 1 211 ? -3.119 4.716 -19.138 1.00 83.25 211 SER A O 1
ATOM 1671 N N . VAL A 1 212 ? -5.256 4.707 -19.841 1.00 88.69 212 VAL A N 1
ATOM 1672 C CA . VAL A 1 212 ? -5.832 5.296 -18.628 1.00 88.69 212 VAL A CA 1
ATOM 1673 C C . VAL A 1 212 ? -6.756 4.273 -17.984 1.00 88.69 212 VAL A C 1
ATOM 1675 O O . VAL A 1 212 ? -7.689 3.780 -18.623 1.00 88.69 212 VAL A O 1
ATOM 1678 N N . HIS A 1 213 ? -6.521 3.986 -16.708 1.00 89.25 213 HIS A N 1
ATOM 1679 C CA . HIS A 1 213 ? -7.280 3.011 -15.936 1.00 89.25 213 HIS A CA 1
ATOM 1680 C C . HIS A 1 213 ? -8.127 3.719 -14.884 1.00 89.25 213 HIS A C 1
ATOM 1682 O O . HIS A 1 213 ? -7.632 4.552 -14.126 1.00 89.25 213 HIS A O 1
ATOM 1688 N N . LYS A 1 214 ? -9.419 3.395 -14.841 1.00 86.56 214 LYS A N 1
ATOM 1689 C CA . LYS A 1 214 ? -10.413 4.100 -14.027 1.00 86.56 214 LYS A CA 1
ATOM 1690 C C . LYS A 1 214 ? -11.431 3.154 -13.416 1.00 86.56 214 LYS A C 1
ATOM 1692 O O . LYS A 1 214 ? -11.620 2.038 -13.895 1.00 86.56 214 LYS A O 1
ATOM 1697 N N . VAL A 1 215 ? -12.129 3.654 -12.406 1.00 86.00 215 VAL A N 1
ATOM 1698 C CA . VAL A 1 215 ? -13.321 3.027 -11.821 1.00 86.00 215 VAL A CA 1
ATOM 1699 C C . VAL A 1 215 ? -14.533 3.928 -12.033 1.00 86.00 215 VAL A C 1
ATOM 1701 O O . VAL A 1 215 ? -14.395 5.141 -12.167 1.00 86.00 215 VAL A O 1
AT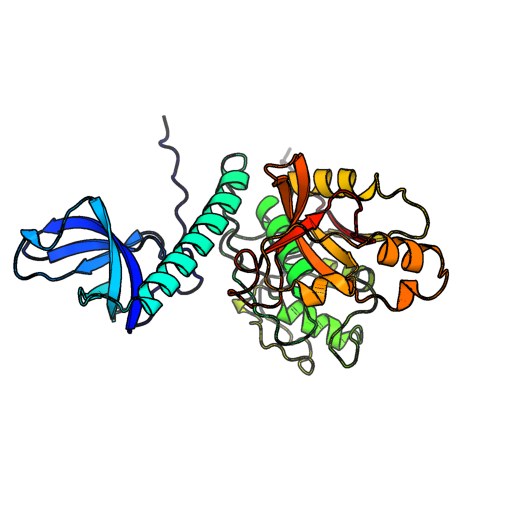OM 1704 N N . ASP A 1 216 ? -15.736 3.360 -12.033 1.00 83.56 216 ASP A N 1
ATOM 1705 C CA . ASP A 1 216 ? -16.954 4.152 -12.243 1.00 83.56 216 ASP A CA 1
ATOM 1706 C C . ASP A 1 216 ? -17.319 4.980 -11.012 1.00 83.56 216 ASP A C 1
ATOM 1708 O O . ASP A 1 216 ? -17.846 6.091 -11.118 1.00 83.56 216 ASP A O 1
ATOM 1712 N N . LYS A 1 217 ? -17.058 4.443 -9.815 1.00 86.50 217 LYS A N 1
ATOM 1713 C CA . LYS A 1 217 ? -17.395 5.123 -8.567 1.00 86.50 217 LYS A CA 1
ATOM 1714 C C . LYS A 1 217 ? -16.360 4.881 -7.479 1.00 86.50 217 LYS A C 1
ATOM 1716 O O . LYS A 1 217 ? -16.014 3.743 -7.177 1.00 86.50 217 LYS A O 1
ATOM 1721 N N . MET A 1 218 ? -15.971 5.973 -6.832 1.00 90.25 218 MET A N 1
ATOM 1722 C CA . MET A 1 218 ? -15.297 5.992 -5.539 1.00 90.25 218 MET A CA 1
ATOM 1723 C C . MET A 1 218 ? -16.248 6.632 -4.524 1.00 90.25 218 MET A C 1
ATOM 1725 O O . MET A 1 218 ? -16.773 7.722 -4.770 1.00 90.25 218 MET A O 1
ATOM 1729 N N . LYS A 1 219 ? -16.492 5.949 -3.403 1.00 87.44 219 LYS A N 1
ATOM 1730 C CA . LYS A 1 219 ? -17.214 6.488 -2.247 1.00 87.44 219 LYS A CA 1
ATOM 1731 C C . LYS A 1 219 ? -16.273 6.464 -1.048 1.00 87.44 219 LYS A C 1
ATOM 1733 O O . LYS A 1 219 ? -15.727 5.411 -0.743 1.00 87.44 219 LYS A O 1
ATOM 1738 N N . VAL A 1 220 ? -16.120 7.596 -0.377 1.00 84.00 220 VAL A N 1
ATOM 1739 C CA . VAL A 1 220 ? -15.486 7.651 0.943 1.00 84.00 220 VAL A CA 1
ATOM 1740 C C . VAL A 1 220 ? -16.589 7.476 1.976 1.00 84.00 220 VAL A C 1
ATOM 1742 O O . VAL A 1 220 ? -17.6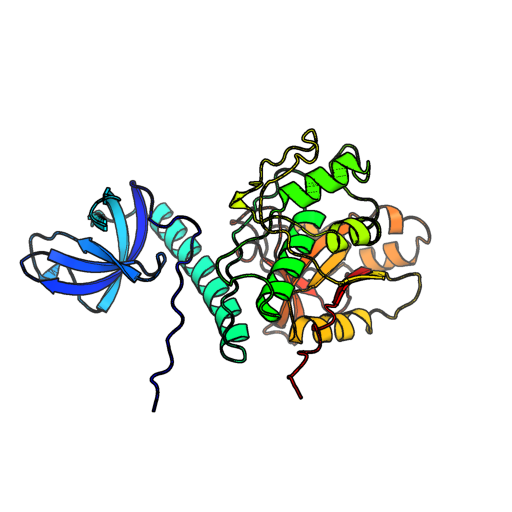71 8.056 1.844 1.00 84.00 220 VAL A O 1
ATOM 1745 N N . ILE A 1 221 ? -16.366 6.576 2.923 1.00 83.38 221 ILE A N 1
ATOM 1746 C CA . ILE A 1 221 ? -17.216 6.416 4.093 1.00 83.38 221 ILE A CA 1
ATOM 1747 C C . ILE A 1 221 ? -16.509 7.154 5.217 1.00 83.38 221 ILE A C 1
ATOM 1749 O O . ILE A 1 221 ? -15.444 6.724 5.651 1.00 83.38 221 ILE A O 1
ATOM 1753 N N . GLU A 1 222 ? -17.087 8.281 5.609 1.00 72.62 222 GLU A N 1
ATOM 1754 C CA . GLU A 1 222 ? -16.584 9.159 6.661 1.00 72.62 222 GLU A CA 1
ATOM 1755 C C . GLU A 1 222 ? -17.422 8.938 7.925 1.00 72.62 222 GLU A C 1
ATOM 1757 O O . GLU A 1 222 ? -18.635 8.705 7.854 1.00 72.62 222 GLU A O 1
ATOM 1762 N N . GLU A 1 223 ? -16.780 9.010 9.084 1.00 60.94 223 GLU A N 1
ATOM 1763 C CA . GLU A 1 223 ? -17.448 9.018 10.378 1.00 60.94 223 GLU A CA 1
ATOM 1764 C C . GLU A 1 223 ? -18.002 10.424 10.684 1.00 60.94 223 GLU A C 1
ATOM 1766 O O . GLU A 1 223 ? -17.480 11.166 11.515 1.00 60.94 223 GLU A O 1
ATOM 1771 N N . GLU A 1 224 ? -19.077 10.842 10.010 1.00 48.12 224 GLU A N 1
ATOM 1772 C CA . GLU A 1 224 ? -19.827 12.020 10.466 1.00 48.12 224 GLU A CA 1
ATOM 1773 C C . GLU A 1 224 ? -20.644 11.644 11.713 1.00 48.12 224 GLU A C 1
ATOM 1775 O O . GLU A 1 224 ? -21.796 11.233 11.621 1.00 48.12 224 GLU A O 1
ATOM 1780 N N . TYR A 1 225 ? -20.009 11.792 12.882 1.00 48.03 225 TYR A N 1
ATOM 1781 C CA . TYR A 1 225 ? -20.586 11.781 14.232 1.00 48.03 225 TYR A CA 1
ATOM 1782 C C . TYR A 1 225 ? -21.473 10.562 14.594 1.00 48.03 225 TYR A C 1
ATOM 1784 O O . TYR A 1 225 ? -22.661 10.534 14.293 1.00 48.03 225 TYR A O 1
ATOM 1792 N N . HIS A 1 226 ? -20.934 9.673 15.445 1.00 48.06 226 HIS A N 1
ATOM 1793 C CA . HIS A 1 226 ? -21.616 8.569 16.165 1.00 48.06 226 HIS A CA 1
ATOM 1794 C C . HIS A 1 226 ? -21.802 7.248 15.404 1.00 48.06 226 HIS A C 1
ATOM 1796 O O . HIS A 1 226 ? -22.899 6.685 15.374 1.00 48.06 226 HIS A O 1
ATOM 1802 N N . ILE A 1 227 ? -20.719 6.673 14.889 1.00 44.50 227 ILE A N 1
ATOM 1803 C CA . ILE A 1 227 ? -20.682 5.224 14.681 1.00 44.50 227 ILE A CA 1
ATOM 1804 C C . ILE A 1 227 ? -19.997 4.630 15.922 1.00 44.50 227 ILE A C 1
ATOM 1806 O O . ILE A 1 227 ? -18.876 5.025 16.209 1.00 44.50 227 ILE A O 1
ATOM 1810 N N . PRO A 1 228 ? -20.634 3.739 16.707 1.00 49.88 228 PRO A N 1
ATOM 1811 C CA . PRO A 1 228 ? -19.940 3.097 17.822 1.00 49.88 228 PRO A CA 1
ATOM 1812 C C . PRO A 1 228 ? -18.672 2.401 17.309 1.00 49.88 228 PRO A C 1
ATOM 1814 O O . PRO A 1 228 ? -18.744 1.739 16.271 1.00 49.88 228 PRO A O 1
ATOM 1817 N N . ASP A 1 229 ? -17.549 2.534 18.028 1.00 51.94 229 ASP A N 1
ATOM 1818 C CA . ASP A 1 229 ? -16.204 2.020 17.679 1.00 51.94 229 ASP A CA 1
ATOM 1819 C C . ASP A 1 229 ? -16.220 0.574 17.120 1.00 51.94 229 ASP A C 1
ATOM 1821 O O . ASP A 1 229 ? -15.401 0.183 16.285 1.00 51.94 229 ASP A O 1
ATOM 1825 N N . GLU A 1 230 ? -17.221 -0.203 17.539 1.00 53.84 230 GLU A N 1
ATOM 1826 C CA . GLU A 1 230 ? -17.536 -1.577 17.148 1.00 53.84 230 GLU A CA 1
ATOM 1827 C C . GLU A 1 230 ? -17.944 -1.773 15.671 1.00 53.84 230 GLU A C 1
ATOM 1829 O O . GLU A 1 230 ? -17.896 -2.900 15.189 1.00 53.84 230 GLU A O 1
ATOM 1834 N N . PHE A 1 231 ? -18.351 -0.733 14.928 1.00 50.53 231 PHE A N 1
ATOM 1835 C CA . PHE A 1 231 ? -18.953 -0.872 13.585 1.00 50.53 231 PHE A CA 1
ATOM 1836 C C . PHE A 1 231 ? -18.017 -0.548 12.411 1.00 50.53 231 PHE A C 1
ATOM 1838 O O . PHE A 1 231 ? -18.234 -1.058 11.308 1.00 50.53 231 PHE A O 1
ATOM 1845 N N . VAL A 1 232 ? -16.956 0.241 12.612 1.00 61.62 232 VAL A N 1
ATOM 1846 C CA . VAL A 1 232 ? -15.982 0.524 11.538 1.00 61.62 232 VAL A CA 1
ATOM 1847 C C . VAL A 1 232 ? -15.132 -0.713 11.246 1.00 61.62 232 VAL A C 1
ATOM 1849 O O . VAL A 1 232 ? -14.882 -1.039 10.084 1.00 61.62 232 VAL A O 1
ATOM 1852 N N . ALA A 1 233 ? -14.748 -1.457 12.286 1.00 69.81 233 ALA A N 1
ATOM 1853 C CA . ALA A 1 233 ? -13.916 -2.641 12.124 1.00 69.81 233 ALA A CA 1
ATOM 1854 C C . ALA A 1 233 ? -14.601 -3.741 11.276 1.00 69.81 233 ALA A C 1
ATOM 1856 O O . ALA A 1 233 ? -13.998 -4.181 10.295 1.00 69.81 233 ALA A O 1
ATOM 1857 N N . PRO A 1 234 ? -15.868 -4.133 11.528 1.00 79.38 234 PRO A N 1
ATOM 1858 C CA . PRO A 1 234 ? -16.579 -5.119 10.712 1.00 79.38 234 PRO A CA 1
ATOM 1859 C C . PRO A 1 234 ? -16.708 -4.764 9.227 1.00 79.38 234 PRO A C 1
ATOM 1861 O O . PRO A 1 234 ? -16.554 -5.643 8.374 1.00 79.38 234 PRO A O 1
ATOM 1864 N N . GLU A 1 235 ? -16.986 -3.502 8.883 1.00 82.56 235 GLU A N 1
ATOM 1865 C CA . GLU A 1 235 ? -17.129 -3.108 7.476 1.00 82.56 235 GLU A CA 1
ATOM 1866 C C . GLU A 1 235 ? -15.775 -3.039 6.760 1.00 82.56 235 GLU A C 1
ATOM 1868 O O . GLU A 1 235 ? -15.676 -3.509 5.624 1.00 82.56 235 GLU A O 1
ATOM 1873 N N . VAL A 1 236 ? -14.713 -2.559 7.420 1.00 83.31 236 VAL A N 1
ATOM 1874 C CA . VAL A 1 236 ? -13.345 -2.622 6.871 1.00 83.31 236 VAL A CA 1
ATOM 1875 C C . VAL A 1 236 ? -12.921 -4.078 6.669 1.00 83.31 236 VAL A C 1
ATOM 1877 O O . VAL A 1 236 ? -12.489 -4.435 5.575 1.00 83.31 236 VAL A O 1
ATOM 1880 N N . LEU A 1 237 ? -13.143 -4.958 7.654 1.00 81.88 237 LEU A N 1
ATOM 1881 C CA . LEU A 1 237 ? -12.894 -6.402 7.531 1.00 81.88 237 LEU A CA 1
ATOM 1882 C C . LEU A 1 237 ? -13.650 -7.024 6.351 1.00 81.88 237 LEU A C 1
ATOM 1884 O O . LEU A 1 237 ? -13.119 -7.873 5.635 1.00 81.88 237 LEU A O 1
ATOM 1888 N N . LYS A 1 238 ? -14.894 -6.603 6.112 1.00 83.38 238 LYS A N 1
ATOM 1889 C CA . LYS A 1 238 ? -15.688 -7.068 4.971 1.00 83.38 238 LYS A CA 1
ATOM 1890 C C . LYS A 1 238 ? -15.107 -6.612 3.635 1.00 83.38 238 LYS A C 1
ATOM 1892 O O . LYS A 1 238 ? -15.102 -7.408 2.698 1.00 83.38 238 LYS A O 1
ATOM 1897 N N . GLN A 1 239 ? -14.618 -5.375 3.535 1.00 81.31 239 GLN A N 1
ATOM 1898 C CA . GLN A 1 239 ? -13.926 -4.902 2.332 1.00 81.31 239 GLN A CA 1
ATOM 1899 C C . GLN A 1 239 ? -12.594 -5.646 2.121 1.00 81.31 239 GLN A C 1
ATOM 1901 O O . GLN A 1 239 ? -12.322 -6.082 1.001 1.00 81.31 239 GLN A O 1
ATOM 1906 N N . LEU A 1 240 ? -11.831 -5.888 3.196 1.00 78.06 240 LEU A N 1
ATOM 1907 C CA . LEU A 1 240 ? -10.545 -6.601 3.174 1.00 78.06 240 LEU A CA 1
ATOM 1908 C C . LEU A 1 240 ? -10.640 -8.029 2.631 1.00 78.06 240 LEU A C 1
ATOM 1910 O O . LEU A 1 240 ? -9.690 -8.511 2.021 1.00 78.06 240 LEU A O 1
ATOM 1914 N N . LYS A 1 241 ? -11.796 -8.692 2.776 1.00 76.31 241 LYS A N 1
ATOM 1915 C CA . LYS A 1 241 ? -12.048 -9.999 2.139 1.00 76.31 241 LYS A CA 1
ATOM 1916 C C . LYS A 1 241 ? -11.954 -9.953 0.612 1.00 76.31 241 LYS A C 1
ATOM 1918 O O . LYS A 1 241 ? -11.790 -10.994 -0.009 1.00 76.31 241 LYS A O 1
ATOM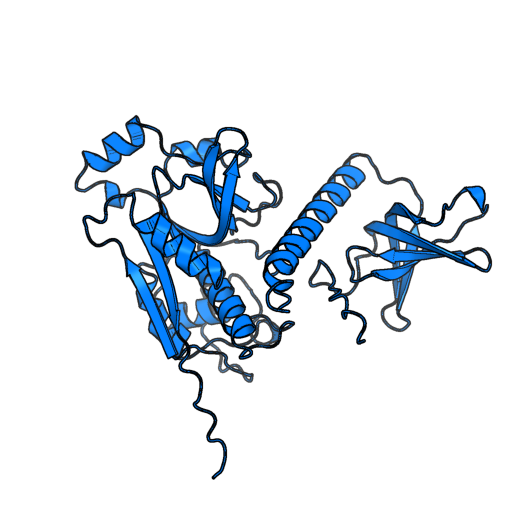 1923 N N . SER A 1 242 ? -12.135 -8.776 0.015 1.00 75.44 242 SER A N 1
ATOM 1924 C CA . SER A 1 242 ? -12.145 -8.594 -1.439 1.00 75.44 242 SER A CA 1
ATOM 1925 C C . SER A 1 242 ? -10.872 -7.925 -1.945 1.00 75.44 242 SER A C 1
ATOM 1927 O O . SER A 1 242 ? -10.336 -8.347 -2.962 1.00 75.44 242 SER A O 1
ATOM 1929 N N . ALA A 1 243 ? -10.403 -6.869 -1.277 1.00 74.25 243 ALA A N 1
ATOM 1930 C CA . ALA A 1 243 ? -9.219 -6.113 -1.676 1.00 74.25 243 ALA A CA 1
ATOM 1931 C C . ALA A 1 243 ? -8.647 -5.321 -0.486 1.00 74.25 243 ALA A C 1
ATOM 1933 O O . ALA A 1 243 ? -9.401 -4.995 0.432 1.00 74.25 243 ALA A O 1
ATOM 1934 N N . PRO A 1 244 ? -7.361 -4.925 -0.527 1.00 83.31 244 PRO A N 1
ATOM 1935 C CA . PRO A 1 244 ? -6.820 -3.908 0.372 1.00 83.31 244 PRO A CA 1
ATOM 1936 C C . PRO A 1 244 ? -7.652 -2.618 0.359 1.00 83.31 244 PRO A C 1
ATOM 1938 O O . PRO A 1 244 ? -8.263 -2.273 -0.656 1.00 83.31 244 PRO A O 1
ATOM 1941 N N . VAL A 1 245 ? -7.658 -1.888 1.474 1.00 87.06 245 VAL A N 1
ATOM 1942 C CA . VAL A 1 245 ? -8.546 -0.736 1.694 1.00 87.06 245 VAL A CA 1
ATOM 1943 C C . VAL A 1 245 ? -7.735 0.474 2.132 1.00 87.06 245 VAL A C 1
ATOM 1945 O O . VAL A 1 245 ? -6.966 0.391 3.081 1.00 87.06 245 VAL A O 1
ATOM 1948 N N . THR A 1 246 ? -7.897 1.611 1.464 1.00 90.44 246 THR A N 1
ATOM 1949 C CA . THR A 1 246 ? -7.370 2.888 1.946 1.00 90.44 246 THR A CA 1
ATOM 1950 C C . THR A 1 246 ? -8.206 3.353 3.124 1.00 90.44 246 THR A C 1
ATOM 1952 O O . THR A 1 246 ? -9.419 3.527 2.984 1.00 90.44 246 THR A O 1
ATOM 1955 N N . CYS A 1 247 ? -7.549 3.580 4.256 1.00 90.25 247 CYS A N 1
ATOM 1956 C CA . CYS A 1 247 ? -8.167 4.124 5.454 1.00 90.25 247 CYS A CA 1
ATOM 1957 C C . CYS A 1 247 ? -7.356 5.308 5.964 1.00 90.25 247 CYS A C 1
ATOM 1959 O O . CYS A 1 247 ? -6.130 5.321 5.834 1.00 90.25 247 CYS A O 1
ATOM 1961 N N . SER A 1 248 ? -8.029 6.244 6.617 1.00 87.38 248 SER A N 1
ATOM 1962 C CA . SER A 1 248 ? -7.355 7.280 7.391 1.00 87.38 248 SER A CA 1
ATOM 1963 C C . SER A 1 248 ? -7.487 6.978 8.866 1.00 87.38 248 SER A C 1
ATOM 1965 O O . SER A 1 248 ? -8.558 6.614 9.359 1.00 87.38 248 SER A O 1
ATOM 1967 N N . VAL A 1 249 ? -6.355 7.083 9.545 1.00 85.88 249 VAL A N 1
ATOM 1968 C CA . VAL A 1 249 ? -6.160 6.613 10.907 1.00 85.88 249 VAL A CA 1
ATOM 1969 C C . VAL A 1 249 ? -5.715 7.790 11.757 1.00 85.88 249 VAL A C 1
ATOM 1971 O O . VAL A 1 249 ? -4.812 8.533 11.364 1.00 85.88 249 VAL A O 1
ATOM 1974 N N . LEU A 1 250 ? -6.347 7.957 12.916 1.00 83.44 250 LEU A N 1
ATOM 1975 C CA . LEU A 1 250 ? -5.912 8.929 13.914 1.00 83.44 250 LEU A CA 1
ATOM 1976 C C . LEU A 1 250 ? -4.575 8.493 14.506 1.00 83.44 250 LEU A C 1
ATOM 1978 O O . LEU A 1 250 ? -4.441 7.367 14.994 1.00 83.44 250 LEU A O 1
ATOM 1982 N N . LEU A 1 251 ? -3.602 9.397 14.492 1.00 81.44 251 LEU A N 1
ATOM 1983 C CA . LEU A 1 251 ? -2.325 9.211 15.157 1.00 81.44 251 LEU A CA 1
ATOM 1984 C C . LEU A 1 251 ? -2.356 9.893 16.523 1.00 81.44 251 LEU A C 1
ATOM 1986 O O . LEU A 1 251 ? -2.544 11.102 16.637 1.00 81.44 251 LEU A O 1
ATOM 1990 N N . PHE A 1 252 ? -2.162 9.099 17.572 1.00 83.31 252 PHE A N 1
ATOM 1991 C CA . PHE A 1 252 ? -2.065 9.600 18.936 1.00 83.31 252 PHE A CA 1
ATOM 1992 C C . PHE A 1 252 ? -0.600 9.872 19.317 1.00 83.31 252 PHE A C 1
ATOM 1994 O O . PHE A 1 252 ? 0.292 9.164 18.839 1.00 83.31 252 PHE A O 1
ATOM 2001 N N . PRO A 1 253 ? -0.323 10.840 20.213 1.00 83.31 253 PRO A N 1
ATOM 2002 C CA . PRO A 1 253 ? 1.044 11.186 20.627 1.00 83.31 253 PRO A CA 1
ATOM 2003 C C . PRO A 1 253 ? 1.878 10.000 21.140 1.00 83.31 253 PRO A C 1
ATOM 2005 O O . PRO A 1 253 ? 3.102 9.963 20.993 1.00 83.31 253 PRO A O 1
ATOM 2008 N N . SER A 1 254 ? 1.238 9.000 21.749 1.00 83.06 254 SER A N 1
ATOM 2009 C CA . SER A 1 254 ? 1.889 7.767 22.191 1.00 83.06 254 SER A CA 1
ATOM 2010 C C . SER A 1 254 ? 2.504 6.953 21.047 1.00 83.06 254 SER A C 1
ATOM 2012 O O . SER A 1 254 ? 3.429 6.171 21.291 1.00 83.06 254 SER A O 1
ATOM 2014 N N . TYR A 1 255 ? 2.062 7.138 19.802 1.00 81.69 255 TYR A N 1
ATOM 2015 C CA . TYR A 1 255 ? 2.546 6.373 18.652 1.00 81.69 255 TYR A CA 1
ATOM 2016 C C . TYR A 1 255 ? 3.929 6.834 18.215 1.00 81.69 255 TYR A C 1
ATOM 2018 O O . TYR A 1 255 ? 4.778 5.993 17.919 1.00 81.69 255 TYR A O 1
ATOM 2026 N N . GLU A 1 256 ? 4.201 8.141 18.281 1.00 70.00 256 GLU A N 1
ATOM 2027 C CA . GLU A 1 256 ? 5.502 8.718 17.929 1.00 70.00 256 GLU A CA 1
ATOM 2028 C C . GLU A 1 256 ? 6.638 8.106 18.755 1.00 70.00 256 GLU A C 1
ATOM 2030 O O . GLU A 1 256 ? 7.683 7.707 18.239 1.00 70.00 256 GLU A O 1
ATOM 2035 N N . LYS A 1 257 ? 6.397 7.924 20.057 1.00 66.00 257 LYS A N 1
ATOM 2036 C CA . LYS A 1 257 ? 7.363 7.313 20.985 1.00 66.00 257 LYS A CA 1
ATOM 2037 C C . LYS A 1 257 ? 7.617 5.828 20.702 1.00 66.00 257 LYS A C 1
ATOM 2039 O O . LYS A 1 257 ? 8.553 5.251 21.256 1.00 66.00 257 LYS A O 1
ATOM 2044 N N . ASN A 1 258 ? 6.793 5.205 19.860 1.00 65.88 258 ASN A N 1
ATOM 2045 C CA . ASN A 1 258 ? 6.823 3.783 19.542 1.00 65.88 258 ASN A CA 1
ATOM 2046 C C . ASN A 1 258 ? 6.981 3.501 18.037 1.00 65.88 258 ASN A C 1
ATOM 2048 O O . ASN A 1 258 ? 6.812 2.351 17.637 1.00 65.88 258 ASN A O 1
ATOM 2052 N N . LEU A 1 259 ? 7.345 4.495 17.213 1.00 57.28 259 LEU A N 1
ATOM 2053 C CA . LEU A 1 259 ? 7.408 4.436 15.737 1.00 57.28 259 LEU A CA 1
ATOM 2054 C C . LEU A 1 259 ? 8.245 3.287 15.131 1.00 57.28 259 LEU A C 1
ATOM 2056 O O . LEU A 1 259 ? 8.171 3.062 13.932 1.00 57.28 259 LEU A O 1
ATOM 2060 N N . ASN A 1 260 ? 9.000 2.534 15.939 1.00 53.28 260 ASN A N 1
ATOM 2061 C CA . ASN A 1 260 ? 9.889 1.449 15.507 1.00 53.28 260 ASN A CA 1
ATOM 2062 C C . ASN A 1 260 ? 9.722 0.133 16.287 1.00 53.28 260 ASN A C 1
ATOM 2064 O O . ASN A 1 260 ? 10.591 -0.736 16.216 1.00 53.28 260 ASN A O 1
ATOM 2068 N N . ARG A 1 261 ? 8.647 -0.026 17.067 1.00 64.06 261 ARG A N 1
ATOM 2069 C CA . ARG A 1 261 ? 8.409 -1.242 17.858 1.00 64.06 261 ARG A CA 1
ATOM 2070 C C . ARG A 1 261 ? 7.365 -2.136 17.200 1.00 64.06 261 ARG A C 1
ATOM 2072 O O . ARG A 1 261 ? 6.306 -1.646 16.836 1.00 64.06 261 ARG A O 1
ATOM 2079 N N . ASP A 1 262 ? 7.642 -3.439 17.125 1.00 68.75 262 ASP A N 1
ATOM 2080 C CA . ASP A 1 262 ? 6.661 -4.472 16.752 1.00 68.75 262 ASP A CA 1
ATOM 2081 C C . ASP A 1 262 ? 5.633 -4.652 17.874 1.00 68.75 262 ASP A C 1
ATOM 2083 O O . ASP A 1 262 ? 5.741 -5.521 18.741 1.00 68.75 262 ASP A O 1
ATOM 2087 N N . ILE A 1 263 ? 4.680 -3.724 17.898 1.00 80.56 263 ILE A N 1
ATOM 2088 C CA . ILE A 1 263 ? 3.553 -3.674 18.820 1.00 80.56 263 ILE A CA 1
ATOM 2089 C C . ILE A 1 263 ? 2.265 -3.423 18.041 1.00 80.56 263 ILE A C 1
ATOM 2091 O O . ILE A 1 263 ? 2.280 -2.975 16.895 1.00 80.56 263 ILE A O 1
ATOM 2095 N N . ILE A 1 264 ? 1.144 -3.678 18.706 1.00 85.00 264 ILE A N 1
ATOM 2096 C CA . ILE A 1 264 ? -0.159 -3.198 18.262 1.00 85.00 264 ILE A CA 1
ATOM 2097 C C . ILE A 1 264 ? -0.327 -1.784 18.827 1.00 85.00 264 ILE A C 1
ATOM 2099 O O . ILE A 1 264 ? -0.352 -1.609 20.045 1.00 85.00 264 ILE A O 1
ATOM 2103 N N . TYR A 1 265 ? -0.392 -0.787 17.947 1.00 86.19 265 TYR A N 1
ATOM 2104 C CA . TYR A 1 265 ? -0.674 0.600 18.290 1.00 86.19 265 TYR A CA 1
ATOM 2105 C C . TYR A 1 265 ? -2.104 0.712 18.818 1.00 86.19 265 TYR A C 1
ATOM 2107 O O . TYR A 1 265 ? -3.072 0.338 18.153 1.00 86.19 265 TYR A O 1
ATOM 2115 N N . GLU A 1 266 ? -2.210 1.219 20.039 1.00 87.56 266 GLU A N 1
ATOM 2116 C CA . GLU A 1 266 ? -3.451 1.410 20.775 1.00 87.56 266 GLU A CA 1
ATOM 2117 C C . GLU A 1 266 ? -3.326 2.726 21.550 1.00 87.56 266 GLU A C 1
ATOM 2119 O O . GLU A 1 266 ? -2.289 2.947 22.188 1.00 87.56 266 GLU A O 1
ATOM 2124 N N . PRO A 1 267 ? -4.315 3.634 21.462 1.00 86.06 267 PRO A N 1
ATOM 2125 C CA . PRO A 1 267 ? -4.294 4.856 22.248 1.00 86.06 267 PRO A CA 1
ATOM 2126 C C . PRO A 1 267 ? -4.396 4.529 23.739 1.00 86.06 267 PRO A C 1
ATOM 2128 O O . PRO A 1 267 ? -5.077 3.591 24.155 1.00 86.06 267 PRO A O 1
ATOM 2131 N N . THR A 1 268 ? -3.720 5.322 24.560 1.00 86.81 268 THR A N 1
ATOM 2132 C CA . THR A 1 268 ? -3.820 5.198 26.015 1.00 86.81 268 THR A CA 1
ATOM 2133 C C . THR A 1 268 ? -5.195 5.651 26.509 1.00 86.81 268 THR A C 1
ATOM 2135 O O . THR A 1 268 ? -5.868 6.462 25.874 1.00 86.81 268 THR A O 1
ATOM 2138 N N . THR A 1 269 ? -5.616 5.170 27.680 1.00 84.25 269 THR A N 1
ATOM 2139 C CA . THR A 1 269 ? -6.891 5.580 28.292 1.00 84.25 269 THR A CA 1
ATOM 2140 C C . THR A 1 269 ? -6.990 7.099 28.454 1.00 84.25 269 THR A C 1
ATOM 2142 O O . THR A 1 269 ? -8.039 7.677 28.184 1.00 84.25 269 THR A O 1
ATOM 2145 N N . ASP A 1 270 ? -5.888 7.753 28.831 1.00 83.88 270 ASP A N 1
ATOM 2146 C CA . ASP A 1 270 ? -5.827 9.208 28.998 1.00 83.88 270 ASP A CA 1
ATOM 2147 C C . ASP A 1 270 ? -6.000 9.944 27.663 1.00 83.88 270 ASP A C 1
ATOM 2149 O O . ASP A 1 270 ? -6.715 10.941 27.595 1.00 83.88 270 ASP A O 1
ATOM 2153 N N . GLU A 1 271 ? -5.406 9.425 26.586 1.00 84.00 271 GLU A N 1
ATOM 2154 C CA . GLU A 1 271 ? -5.561 9.959 25.229 1.00 84.00 271 GLU A CA 1
ATOM 2155 C C . GLU A 1 271 ? -7.000 9.826 24.717 1.00 84.00 271 GLU A C 1
ATOM 2157 O O . GLU A 1 271 ? -7.541 10.777 24.153 1.00 84.00 271 GLU A O 1
ATOM 2162 N N . ILE A 1 272 ? -7.647 8.680 24.958 1.00 79.25 272 ILE A N 1
ATOM 2163 C CA . ILE A 1 272 ? -9.057 8.461 24.601 1.00 79.25 272 ILE A CA 1
ATOM 2164 C C . ILE A 1 272 ? -9.966 9.403 25.397 1.00 79.25 272 ILE A C 1
ATOM 2166 O O . ILE A 1 272 ? -10.889 9.990 24.833 1.00 79.25 272 ILE A O 1
ATOM 2170 N N . ASN A 1 273 ? -9.723 9.560 26.700 1.00 78.94 273 ASN A N 1
ATOM 2171 C CA . ASN A 1 273 ? -10.517 10.447 27.549 1.00 78.94 273 ASN A CA 1
ATOM 2172 C C . ASN A 1 273 ? -10.360 11.908 27.117 1.00 78.94 273 ASN A C 1
ATOM 2174 O O . ASN A 1 273 ? -11.360 12.594 26.920 1.00 78.94 273 ASN A O 1
ATOM 2178 N N . ALA A 1 274 ? -9.126 12.354 26.870 1.00 77.50 274 ALA A N 1
ATOM 2179 C CA . ALA A 1 274 ? -8.851 13.696 26.367 1.00 77.50 274 ALA A CA 1
ATOM 2180 C C . ALA A 1 274 ? -9.509 13.948 24.999 1.00 77.50 274 ALA A C 1
ATOM 2182 O O . ALA A 1 274 ? -10.058 15.026 24.769 1.00 77.50 274 ALA A O 1
ATOM 2183 N N . TYR A 1 275 ? -9.501 12.950 24.108 1.00 75.25 275 TYR A N 1
ATOM 2184 C CA . TYR A 1 275 ? -10.188 13.017 22.818 1.00 75.25 275 TYR A CA 1
ATOM 2185 C C . TYR A 1 275 ? -11.715 13.134 22.973 1.00 75.25 275 TYR A C 1
ATOM 2187 O O . TYR A 1 275 ? -12.344 13.922 22.271 1.00 75.25 275 TYR A O 1
ATOM 2195 N N . LYS A 1 276 ? -12.317 12.397 23.919 1.00 73.31 276 LYS A N 1
ATOM 2196 C CA . LYS A 1 276 ? -13.770 12.403 24.176 1.00 73.31 276 LYS A CA 1
ATOM 2197 C C . LYS A 1 276 ? -14.267 13.667 24.882 1.00 73.31 276 LYS A C 1
ATOM 2199 O O . LYS A 1 276 ? -15.374 14.125 24.599 1.00 73.31 276 LYS A O 1
ATOM 2204 N N . GLU A 1 277 ? -13.489 14.215 25.812 1.00 68.94 277 GLU A N 1
ATOM 2205 C CA . GLU A 1 277 ? -13.866 15.408 26.585 1.00 68.94 277 GLU A CA 1
ATOM 2206 C C . GLU A 1 277 ? -13.822 16.687 25.744 1.00 68.94 277 GLU A C 1
ATOM 2208 O O . GLU A 1 277 ? -14.595 17.624 25.969 1.00 68.94 277 GLU A O 1
ATOM 2213 N N . ASP A 1 278 ? -12.952 16.727 24.739 1.00 63.88 278 ASP A N 1
ATOM 2214 C CA . ASP A 1 278 ? -12.713 17.928 23.966 1.00 63.88 278 ASP A CA 1
ATOM 2215 C C . ASP A 1 278 ? -13.480 17.921 22.636 1.00 63.88 278 ASP A C 1
ATOM 2217 O O . ASP A 1 278 ? -12.966 17.543 21.581 1.00 63.88 278 ASP A O 1
ATOM 2221 N N . LYS A 1 279 ? -14.728 18.417 22.675 1.00 49.47 279 LYS A N 1
ATOM 2222 C CA . LYS A 1 279 ? -15.610 18.574 21.496 1.00 49.47 279 LYS A CA 1
ATOM 2223 C C . LYS A 1 279 ? -14.980 19.362 20.330 1.00 49.47 279 LYS A C 1
ATOM 2225 O O . LYS A 1 279 ? -15.553 19.369 19.238 1.00 49.47 279 LYS A O 1
ATOM 2230 N N . HIS A 1 280 ? -13.841 20.035 20.534 1.00 49.78 280 HIS A N 1
ATOM 2231 C CA . HIS A 1 280 ? -13.167 20.845 19.520 1.00 49.78 280 HIS A CA 1
ATOM 2232 C C . HIS A 1 280 ? -11.667 20.536 19.304 1.00 49.78 280 HIS A C 1
ATOM 2234 O O . HIS A 1 280 ? -11.159 20.945 18.259 1.00 49.78 280 HIS A O 1
ATOM 2240 N N . LYS A 1 281 ? -10.964 19.784 20.173 1.00 45.88 281 LYS A N 1
ATOM 2241 C CA . LYS A 1 281 ? -9.552 19.371 19.944 1.00 45.88 281 LYS A CA 1
ATOM 2242 C C . LYS A 1 281 ? -9.352 18.072 19.166 1.00 45.88 281 LYS A C 1
ATOM 2244 O O . LYS A 1 281 ? -8.232 17.836 18.725 1.00 45.88 281 LYS A O 1
ATOM 2249 N N . GLY A 1 282 ? -10.396 17.290 18.885 1.00 44.34 282 GLY A N 1
ATOM 2250 C CA . GLY A 1 282 ? -10.303 16.191 17.906 1.00 44.34 282 GLY A CA 1
ATOM 2251 C C . GLY A 1 282 ? -9.822 16.645 16.513 1.00 44.34 282 GLY A C 1
ATOM 2252 O O . GLY A 1 282 ? -9.358 15.830 15.728 1.00 44.34 282 GLY A O 1
ATOM 2253 N N . ARG A 1 283 ? -9.866 17.958 16.231 1.00 48.84 283 ARG A N 1
ATOM 2254 C CA . ARG A 1 283 ? -9.299 18.607 15.036 1.00 48.84 283 ARG A CA 1
ATOM 2255 C C . ARG A 1 283 ? -7.770 18.770 15.036 1.00 48.84 283 ARG A C 1
ATOM 2257 O O . ARG A 1 283 ? -7.244 19.183 14.012 1.00 48.84 283 ARG A O 1
ATOM 2264 N N . ASN A 1 284 ? -7.082 18.491 16.146 1.00 55.16 284 ASN A N 1
ATOM 2265 C CA . ASN A 1 284 ? -5.629 18.675 16.282 1.00 55.16 284 ASN A CA 1
ATOM 2266 C C . ASN A 1 284 ? -4.844 17.356 16.352 1.00 55.16 284 ASN A C 1
ATOM 2268 O O . ASN A 1 284 ? -3.638 17.401 16.582 1.00 55.16 284 ASN A O 1
ATOM 2272 N N . LEU A 1 285 ? -5.502 16.198 16.233 1.00 68.19 285 LEU A N 1
ATOM 2273 C CA . LEU A 1 285 ? -4.778 14.941 16.054 1.00 68.19 285 LEU A CA 1
ATOM 2274 C C . LEU A 1 285 ? -4.362 14.811 14.593 1.00 68.19 285 LEU A C 1
ATOM 2276 O O . LEU A 1 285 ? -5.166 15.073 13.695 1.00 68.19 285 LEU A O 1
ATOM 2280 N N . ASP A 1 286 ? -3.127 14.373 14.378 1.00 74.00 286 ASP A N 1
ATOM 2281 C CA . ASP A 1 286 ? -2.637 14.087 13.041 1.00 74.00 286 ASP A CA 1
ATOM 2282 C C . ASP A 1 286 ? -3.395 12.891 12.462 1.00 74.00 286 ASP A C 1
ATOM 2284 O O . ASP A 1 286 ? -3.661 11.888 13.132 1.00 74.00 286 ASP A O 1
ATOM 2288 N N . VAL A 1 287 ? -3.756 13.007 11.189 1.00 80.00 287 VAL A N 1
ATOM 2289 C CA . VAL A 1 287 ? -4.432 11.954 10.437 1.00 80.00 287 VAL A CA 1
ATOM 2290 C C . VAL A 1 287 ? -3.459 11.422 9.404 1.00 80.00 287 VAL A C 1
ATOM 2292 O O . VAL A 1 287 ? -2.901 12.182 8.614 1.00 80.00 287 VAL A O 1
ATOM 2295 N N . HIS A 1 288 ? -3.289 10.105 9.370 1.00 83.31 288 HIS A N 1
ATOM 2296 C CA . HIS A 1 288 ? -2.443 9.457 8.380 1.00 83.31 288 HIS A CA 1
ATOM 2297 C C . HIS A 1 288 ? -3.246 8.495 7.514 1.00 83.31 288 HIS A C 1
ATOM 2299 O O . HIS A 1 288 ? -3.979 7.642 8.018 1.00 83.31 288 HIS A O 1
ATOM 2305 N N . VAL A 1 289 ? -3.103 8.635 6.196 1.00 85.25 289 VAL A N 1
ATOM 2306 C CA . VAL A 1 289 ? -3.793 7.790 5.222 1.00 85.25 289 VAL A CA 1
ATOM 2307 C C . VAL A 1 289 ? -2.899 6.610 4.860 1.00 85.25 289 VAL A C 1
ATOM 2309 O O . VAL A 1 289 ? -1.823 6.790 4.294 1.00 85.25 289 VAL A O 1
ATOM 2312 N N . MET A 1 290 ? -3.355 5.397 5.159 1.00 83.19 290 MET A N 1
ATOM 2313 C CA . MET A 1 290 ? -2.610 4.156 4.948 1.00 83.19 290 MET A CA 1
ATOM 2314 C C . MET A 1 290 ? -3.431 3.127 4.175 1.00 83.19 290 MET A C 1
ATOM 2316 O O . MET A 1 290 ? -4.660 3.186 4.107 1.00 83.19 290 MET A O 1
ATOM 2320 N N . LEU A 1 291 ? -2.741 2.142 3.600 1.00 82.50 291 LEU A N 1
ATOM 2321 C CA . LEU A 1 291 ? -3.382 0.990 2.977 1.00 82.50 291 LEU A CA 1
ATOM 2322 C C . LEU A 1 291 ? -3.509 -0.142 4.000 1.00 82.50 291 LEU A C 1
ATOM 2324 O O . LEU A 1 291 ? -2.508 -0.742 4.383 1.00 82.50 291 LEU A O 1
ATOM 2328 N N . CYS A 1 292 ? -4.730 -0.453 4.423 1.00 84.69 292 CYS A N 1
ATOM 2329 C CA . CYS A 1 292 ? -5.034 -1.650 5.194 1.00 84.69 292 CYS A CA 1
ATOM 2330 C C . CYS A 1 292 ? -4.939 -2.873 4.277 1.00 84.69 292 CYS A C 1
ATOM 2332 O O . CYS A 1 292 ? -5.660 -2.963 3.279 1.00 84.69 292 CYS A O 1
ATOM 2334 N N . THR A 1 293 ? -4.038 -3.801 4.589 1.00 79.12 293 THR A N 1
ATOM 2335 C CA . THR A 1 293 ? -3.758 -4.988 3.764 1.00 79.12 293 THR A CA 1
ATOM 2336 C C . THR A 1 293 ? -4.259 -6.279 4.386 1.00 79.12 293 THR A C 1
ATOM 2338 O O . THR A 1 293 ? -4.352 -7.288 3.690 1.00 79.12 293 THR A O 1
ATOM 2341 N N . GLY A 1 294 ? -4.609 -6.258 5.671 1.00 76.56 294 GLY A N 1
ATOM 2342 C CA . GLY A 1 294 ? -5.073 -7.444 6.366 1.00 76.56 294 GLY A CA 1
ATOM 2343 C C . GLY A 1 294 ? -5.494 -7.182 7.802 1.00 76.56 294 GLY A C 1
ATOM 2344 O O . GLY A 1 294 ? -5.534 -6.053 8.290 1.00 76.56 294 GLY A O 1
ATOM 2345 N N . SER A 1 295 ? -5.813 -8.274 8.482 1.00 81.75 295 SER A N 1
ATOM 2346 C CA . SER A 1 295 ? -6.197 -8.301 9.887 1.00 81.75 295 SER A CA 1
ATOM 2347 C C . SER A 1 295 ? -5.693 -9.586 10.525 1.00 81.75 295 SER A C 1
ATOM 2349 O O . SER A 1 295 ? -5.625 -10.617 9.853 1.00 81.75 295 SER A O 1
ATOM 2351 N N . GLY A 1 296 ? -5.407 -9.555 11.820 1.00 78.44 296 GLY A N 1
ATOM 2352 C CA . GLY A 1 296 ? -4.950 -10.731 12.546 1.00 78.44 296 GLY A CA 1
ATOM 2353 C C . GLY A 1 296 ? -5.257 -10.669 14.031 1.00 78.44 296 GLY A C 1
ATOM 2354 O O . GLY A 1 296 ? -5.866 -9.721 14.527 1.00 78.44 296 GLY A O 1
ATOM 2355 N N . VAL A 1 297 ? -4.815 -11.710 14.730 1.00 78.06 297 VAL A N 1
ATOM 2356 C CA . VAL A 1 297 ? -4.906 -11.835 16.184 1.00 78.06 297 VAL A CA 1
ATOM 2357 C C . VAL A 1 297 ? -3.524 -12.206 16.699 1.00 78.06 297 VAL A C 1
ATOM 2359 O O . VAL A 1 297 ? -2.899 -13.133 16.180 1.00 78.06 297 VAL A O 1
ATOM 2362 N N . ASP A 1 298 ? -3.018 -11.474 17.688 1.00 77.62 298 ASP A N 1
ATOM 2363 C CA . ASP A 1 298 ? -1.731 -11.803 18.293 1.00 77.62 298 ASP A CA 1
ATOM 2364 C C . ASP A 1 298 ? -1.825 -13.028 19.224 1.00 77.62 298 ASP A C 1
ATOM 2366 O O . ASP A 1 298 ? -2.896 -13.547 19.544 1.00 77.62 298 ASP A O 1
ATOM 2370 N N . ARG A 1 299 ? -0.673 -13.482 19.729 1.00 74.25 299 ARG A N 1
ATOM 2371 C CA . ARG A 1 299 ? -0.588 -14.610 20.677 1.00 74.25 299 ARG A CA 1
ATOM 2372 C C . ARG A 1 299 ? -1.342 -14.395 21.999 1.00 74.25 299 ARG A C 1
ATOM 2374 O O . ARG A 1 299 ? -1.481 -15.340 22.769 1.00 74.25 299 ARG A O 1
ATOM 2381 N N . ARG A 1 300 ? -1.741 -13.158 22.310 1.00 77.62 300 ARG A N 1
ATOM 2382 C CA . ARG A 1 300 ? -2.474 -12.769 23.523 1.00 77.62 300 ARG A CA 1
ATOM 2383 C C . ARG A 1 300 ? -3.970 -12.581 23.250 1.00 77.62 300 ARG A C 1
ATOM 2385 O O . ARG A 1 300 ? -4.689 -12.215 24.174 1.00 77.62 300 ARG A O 1
ATOM 2392 N N . GLY A 1 301 ? -4.434 -12.838 22.025 1.00 77.88 301 GLY A N 1
ATOM 2393 C CA . GLY A 1 301 ? -5.829 -12.670 21.630 1.00 77.88 301 GLY A CA 1
ATOM 2394 C C . GLY A 1 301 ? -6.202 -11.240 21.232 1.00 77.88 301 GLY A C 1
ATOM 2395 O O . GLY A 1 301 ? -7.385 -10.958 21.078 1.00 77.88 301 GLY A O 1
ATOM 2396 N N . LYS A 1 302 ? -5.237 -10.322 21.083 1.00 84.50 302 LYS A N 1
ATOM 2397 C CA . LYS A 1 302 ? -5.504 -8.943 20.659 1.00 84.50 302 LYS A CA 1
ATOM 2398 C C . LYS A 1 302 ? -5.671 -8.897 19.143 1.00 84.50 302 LYS A C 1
ATOM 2400 O O . LYS A 1 302 ? -4.745 -9.212 18.394 1.00 84.50 302 LYS A O 1
ATOM 2405 N N . GLU A 1 303 ? -6.852 -8.481 18.710 1.00 85.31 303 GLU A N 1
ATOM 2406 C CA . GLU A 1 303 ? -7.184 -8.267 17.305 1.00 85.31 303 GLU A CA 1
ATOM 2407 C C . GLU A 1 303 ? -6.552 -6.973 16.780 1.00 85.31 303 GLU A C 1
ATOM 2409 O O . GLU A 1 303 ? -6.594 -5.925 17.437 1.00 85.31 303 GLU A O 1
ATOM 2414 N N . TYR A 1 304 ? -5.985 -7.036 15.577 1.00 84.94 304 TYR A N 1
ATOM 2415 C CA . TYR A 1 304 ? -5.358 -5.893 14.919 1.00 84.94 304 TYR A CA 1
ATOM 2416 C C . TYR A 1 304 ? -5.680 -5.824 13.422 1.00 84.94 304 TYR A C 1
ATOM 2418 O O . TYR A 1 304 ? -5.971 -6.835 12.777 1.00 84.94 304 TYR A O 1
ATOM 2426 N N . PHE A 1 305 ? -5.618 -4.612 12.881 1.00 83.50 305 PHE A N 1
ATOM 2427 C CA . PHE A 1 305 ? -5.489 -4.311 11.462 1.00 83.50 305 PHE A CA 1
ATOM 2428 C C . PHE A 1 305 ? -4.018 -4.166 11.101 1.00 83.50 305 PHE A C 1
ATOM 2430 O O . PHE A 1 305 ? -3.244 -3.580 11.857 1.00 83.50 305 PHE A O 1
ATOM 2437 N N . GLU A 1 306 ? -3.636 -4.676 9.940 1.00 82.62 306 GLU A N 1
ATOM 2438 C CA . GLU A 1 306 ? -2.299 -4.517 9.384 1.00 82.62 306 GLU A CA 1
ATOM 2439 C C . GLU A 1 306 ? -2.328 -3.456 8.285 1.00 82.62 306 GLU A C 1
ATOM 2441 O O . GLU A 1 306 ? -3.097 -3.552 7.324 1.00 82.62 306 GLU A O 1
ATOM 2446 N N . PHE A 1 307 ? -1.488 -2.436 8.438 1.00 78.50 307 PHE A N 1
ATOM 2447 C CA . PHE A 1 307 ? -1.381 -1.317 7.516 1.00 78.50 307 PHE A CA 1
ATOM 2448 C C . PHE A 1 307 ? 0.004 -1.255 6.898 1.00 78.50 307 PHE A C 1
ATOM 2450 O O . PHE A 1 307 ? 1.012 -1.340 7.600 1.00 78.50 307 PHE A O 1
ATOM 2457 N N . GLN A 1 308 ? 0.053 -1.041 5.586 1.00 70.62 308 GLN A N 1
ATOM 2458 C CA . GLN A 1 308 ? 1.277 -0.666 4.899 1.00 70.62 308 GLN A CA 1
ATOM 2459 C C . GLN A 1 308 ? 1.603 0.793 5.227 1.00 70.62 308 GLN A C 1
ATOM 2461 O O . GLN A 1 308 ? 0.855 1.704 4.866 1.00 70.62 308 GLN A O 1
ATOM 2466 N N . ASN A 1 309 ? 2.734 1.005 5.892 1.00 65.00 309 ASN A N 1
ATOM 2467 C CA . ASN A 1 309 ? 3.268 2.323 6.189 1.00 65.00 309 ASN A CA 1
ATOM 2468 C C . ASN A 1 309 ? 3.952 2.905 4.939 1.00 65.00 309 ASN A C 1
ATOM 2470 O O . ASN A 1 309 ? 4.690 2.207 4.235 1.00 65.00 309 ASN A O 1
ATOM 2474 N N . SER A 1 310 ? 3.722 4.187 4.658 1.00 55.84 310 SER A N 1
ATOM 2475 C CA . SER A 1 310 ? 4.316 4.885 3.517 1.00 55.84 310 SER A CA 1
ATOM 2476 C C . SER A 1 310 ? 5.648 5.566 3.831 1.00 55.84 310 SER A C 1
ATOM 2478 O O . SER A 1 310 ? 6.327 5.969 2.893 1.00 55.84 310 SER A O 1
ATOM 2480 N N . THR A 1 311 ? 6.093 5.637 5.095 1.00 49.94 311 THR A N 1
ATOM 2481 C CA . THR A 1 311 ? 7.347 6.327 5.493 1.00 49.94 311 THR A CA 1
ATOM 2482 C C . THR A 1 311 ? 8.608 5.802 4.807 1.00 49.94 311 THR A C 1
ATOM 2484 O O . THR A 1 311 ? 9.647 6.454 4.841 1.00 49.94 311 THR A O 1
ATOM 2487 N N . GLY A 1 312 ? 8.557 4.616 4.194 1.00 41.72 312 GLY A N 1
ATOM 2488 C CA . GLY A 1 312 ? 9.696 4.035 3.489 1.00 41.72 312 GLY A CA 1
ATOM 2489 C C . GLY A 1 312 ? 10.868 3.656 4.397 1.00 41.72 312 GLY A C 1
ATOM 2490 O O . GLY A 1 312 ? 11.864 3.126 3.899 1.00 41.72 312 GLY A O 1
ATOM 2491 N N . ASP A 1 313 ? 10.746 3.855 5.714 1.00 42.06 313 ASP A N 1
ATOM 2492 C CA . ASP A 1 313 ? 11.700 3.347 6.685 1.00 42.06 313 ASP A CA 1
ATOM 2493 C C . ASP A 1 313 ? 11.522 1.834 6.800 1.00 42.06 313 ASP A C 1
ATOM 2495 O O . ASP A 1 313 ? 10.751 1.292 7.590 1.00 42.06 313 ASP A O 1
ATOM 2499 N N . VAL A 1 314 ? 12.267 1.126 5.959 1.00 37.06 314 VAL A N 1
ATOM 2500 C CA . VAL A 1 314 ? 12.341 -0.334 5.959 1.00 37.06 314 VAL A CA 1
ATOM 2501 C C . VAL A 1 314 ? 12.910 -0.895 7.266 1.00 37.06 314 VAL A C 1
ATOM 2503 O O . VAL A 1 314 ? 12.837 -2.111 7.471 1.00 37.06 314 VAL A O 1
ATOM 2506 N N . ASN A 1 315 ? 13.482 -0.036 8.121 1.00 37.06 315 ASN A N 1
ATOM 2507 C CA . ASN A 1 315 ? 13.977 -0.397 9.436 1.00 37.06 315 ASN A CA 1
ATOM 2508 C C . ASN A 1 315 ? 12.923 -0.266 10.543 1.00 37.06 315 ASN A C 1
ATOM 2510 O O . ASN A 1 315 ? 13.147 -0.849 11.607 1.00 37.06 315 ASN A O 1
ATOM 2514 N N . ALA A 1 316 ? 11.795 0.402 10.284 1.00 39.38 316 ALA A N 1
ATOM 2515 C CA . ALA A 1 316 ? 10.708 0.574 11.234 1.00 39.38 316 ALA A CA 1
ATOM 2516 C C . ALA A 1 316 ? 9.860 -0.701 11.392 1.00 39.38 316 ALA A C 1
ATOM 2518 O O . ALA A 1 316 ? 9.419 -1.305 10.409 1.00 39.38 316 ALA A O 1
ATOM 2519 N N . VAL A 1 317 ? 9.622 -1.075 12.655 1.00 49.31 317 VAL A N 1
ATOM 2520 C CA . VAL A 1 317 ? 8.587 -2.019 13.118 1.00 49.31 317 VAL A CA 1
ATOM 2521 C C . VAL A 1 317 ? 8.653 -3.400 12.444 1.00 49.31 317 VAL A C 1
ATOM 2523 O O . VAL A 1 317 ? 9.505 -4.211 12.802 1.00 49.31 317 VAL A O 1
ATOM 2526 N N . ASP A 1 318 ? 7.778 -3.654 11.467 1.00 51.16 318 ASP A N 1
ATOM 2527 C CA . ASP A 1 318 ? 7.566 -4.927 10.774 1.00 51.16 318 ASP A CA 1
ATOM 2528 C C . ASP A 1 318 ? 7.746 -4.710 9.263 1.00 51.16 318 ASP A C 1
ATOM 2530 O O . ASP A 1 318 ? 6.838 -4.836 8.445 1.00 51.16 318 ASP A O 1
ATOM 2534 N N . PHE A 1 319 ? 8.947 -4.267 8.881 1.00 48.31 319 PHE A N 1
ATOM 2535 C CA . PHE A 1 319 ? 9.359 -4.101 7.483 1.00 48.31 319 PHE A CA 1
ATOM 2536 C C . PHE A 1 319 ? 8.554 -3.074 6.669 1.00 48.31 319 PHE A C 1
ATOM 2538 O O . PHE A 1 319 ? 8.475 -3.187 5.438 1.00 48.31 319 PHE A O 1
ATOM 2545 N N . GLY A 1 320 ? 8.050 -2.029 7.326 1.00 54.66 320 GLY A N 1
ATOM 2546 C CA . GLY A 1 320 ? 7.177 -1.024 6.715 1.00 54.66 320 GLY A CA 1
ATOM 2547 C C . GLY A 1 320 ? 5.690 -1.350 6.847 1.00 54.66 320 GLY A C 1
ATOM 2548 O O . GLY A 1 320 ? 4.885 -0.740 6.154 1.00 54.66 320 GLY A O 1
ATOM 2549 N N . TYR A 1 321 ? 5.329 -2.291 7.720 1.00 66.69 321 TYR A N 1
ATOM 2550 C CA . TYR A 1 321 ? 3.961 -2.493 8.181 1.00 66.69 321 TYR A CA 1
ATOM 2551 C C . TYR A 1 321 ? 3.831 -2.128 9.656 1.00 66.69 321 TYR A C 1
ATOM 2553 O O . TYR A 1 321 ? 4.783 -2.228 10.435 1.00 66.69 321 TYR A O 1
ATOM 2561 N N . VAL A 1 322 ? 2.635 -1.682 10.020 1.00 75.00 322 VAL A N 1
ATOM 2562 C CA . VAL A 1 322 ? 2.256 -1.294 11.377 1.00 75.00 322 VAL A CA 1
ATOM 2563 C C . VAL A 1 322 ? 0.913 -1.924 11.723 1.00 75.00 322 VAL A C 1
ATOM 2565 O O . VAL A 1 322 ? 0.051 -2.100 10.859 1.00 75.00 322 VAL A O 1
ATOM 2568 N N . LYS A 1 323 ? 0.744 -2.301 12.991 1.00 83.56 323 LYS A N 1
ATOM 2569 C CA . LYS A 1 323 ? -0.447 -3.003 13.478 1.00 83.56 323 LYS A CA 1
ATOM 2570 C C . LYS A 1 323 ? -1.256 -2.050 14.341 1.00 83.56 323 LYS A C 1
ATOM 2572 O O . LYS A 1 323 ? -0.737 -1.585 15.345 1.00 83.56 323 LYS A O 1
ATOM 2577 N N . PHE A 1 324 ? -2.500 -1.764 13.987 1.00 87.31 324 PHE A N 1
ATOM 2578 C CA . PHE A 1 324 ? -3.402 -0.938 14.799 1.00 87.31 324 PHE A CA 1
ATOM 2579 C C . PHE A 1 324 ? -4.463 -1.817 15.444 1.00 87.31 324 PHE A C 1
ATOM 2581 O O . PHE A 1 324 ? -4.947 -2.752 14.810 1.00 87.31 324 PHE A O 1
ATOM 2588 N N . ALA A 1 325 ? -4.818 -1.555 16.698 1.00 88.81 325 ALA A N 1
ATOM 2589 C CA . ALA A 1 325 ? -5.851 -2.328 17.379 1.00 88.81 325 ALA A CA 1
ATOM 2590 C C . ALA A 1 325 ? -7.196 -2.235 16.633 1.00 88.81 325 ALA A C 1
ATOM 2592 O O . ALA A 1 325 ? -7.579 -1.169 16.158 1.00 88.81 325 ALA A O 1
ATOM 2593 N N . GLN A 1 326 ? -7.933 -3.349 16.550 1.00 86.69 326 GLN A N 1
ATOM 2594 C CA . GLN A 1 326 ? -9.332 -3.301 16.090 1.00 86.69 326 GLN A CA 1
ATOM 2595 C C . GLN A 1 326 ? -10.261 -2.739 17.171 1.00 86.69 326 GLN A C 1
ATOM 2597 O O . GLN A 1 326 ? -11.331 -2.225 16.860 1.00 86.69 326 GLN A O 1
ATOM 2602 N N . ASN A 1 327 ? -9.849 -2.836 18.439 1.00 84.38 327 ASN A N 1
ATOM 2603 C CA . ASN A 1 327 ? -10.546 -2.264 19.580 1.00 84.38 327 ASN A CA 1
ATOM 2604 C C . ASN A 1 327 ? -9.526 -1.750 20.621 1.00 84.38 327 ASN A C 1
ATOM 2606 O O . ASN A 1 327 ? -8.728 -2.562 21.111 1.00 84.38 327 ASN A O 1
ATOM 2610 N N . PRO A 1 328 ? -9.532 -0.451 20.967 1.00 80.94 328 PRO A N 1
ATOM 2611 C CA . PRO A 1 328 ? -10.327 0.604 20.338 1.00 80.94 328 PRO A CA 1
ATOM 2612 C C . PRO A 1 328 ? -9.865 0.839 18.894 1.00 80.94 328 PRO A C 1
ATOM 2614 O O . PRO A 1 328 ? -8.675 0.748 18.592 1.00 80.94 328 PRO A O 1
ATOM 2617 N N . ASN A 1 329 ? -10.819 1.104 18.005 1.00 83.50 329 ASN A N 1
ATOM 2618 C CA . ASN A 1 329 ? -10.547 1.382 16.600 1.00 83.50 329 ASN A CA 1
ATOM 2619 C C . ASN A 1 329 ? -10.168 2.859 16.416 1.00 83.50 329 ASN A C 1
ATOM 2621 O O . ASN A 1 329 ? -10.769 3.731 17.035 1.00 83.50 329 ASN A O 1
ATOM 2625 N N . THR A 1 330 ? -9.192 3.141 15.554 1.00 84.25 330 THR A N 1
ATOM 2626 C CA . THR A 1 330 ? -8.725 4.504 15.246 1.00 84.25 330 THR A CA 1
ATOM 2627 C C . THR A 1 330 ? -8.919 4.905 13.781 1.00 84.25 330 THR A C 1
ATOM 2629 O O . THR A 1 330 ? -8.456 5.969 13.366 1.00 84.25 330 THR A O 1
ATOM 2632 N N . ILE A 1 331 ? -9.594 4.071 12.984 1.00 86.88 331 ILE A N 1
ATOM 2633 C CA . ILE A 1 331 ? -9.983 4.378 11.603 1.00 86.88 331 ILE A CA 1
ATOM 2634 C C . ILE A 1 331 ? -11.181 5.335 11.610 1.00 86.88 331 ILE A C 1
ATOM 2636 O O . ILE A 1 331 ? -12.231 4.980 12.137 1.00 86.88 331 ILE A O 1
ATOM 2640 N N . ILE A 1 332 ? -11.044 6.491 10.956 1.00 82.06 332 ILE A N 1
ATOM 2641 C CA . ILE A 1 332 ? -12.091 7.534 10.872 1.00 82.06 332 ILE A CA 1
ATOM 2642 C C . ILE A 1 332 ? -12.725 7.669 9.480 1.00 82.06 332 ILE A C 1
ATOM 2644 O O . ILE A 1 332 ? -13.842 8.162 9.330 1.00 82.06 332 ILE A O 1
ATOM 2648 N N . GLU A 1 333 ? -12.028 7.217 8.438 1.00 85.94 333 GLU A N 1
ATOM 2649 C CA . GLU A 1 333 ? -12.579 7.117 7.085 1.00 85.94 333 GLU A CA 1
ATOM 2650 C C . GLU A 1 333 ? -11.974 5.926 6.339 1.00 85.94 333 GLU A C 1
ATOM 2652 O O . GLU A 1 333 ? -10.833 5.530 6.588 1.00 85.94 333 GLU A O 1
ATOM 2657 N N . TYR A 1 334 ? -12.738 5.355 5.405 1.00 90.38 334 TYR A N 1
ATOM 2658 C CA . TYR A 1 334 ? -12.244 4.341 4.473 1.00 90.38 334 TYR A CA 1
ATOM 2659 C C . TYR A 1 334 ? -12.871 4.471 3.083 1.00 90.38 334 TYR A C 1
ATOM 2661 O O . TYR A 1 334 ? -13.985 4.974 2.904 1.00 90.38 334 TYR A O 1
ATOM 2669 N N . VAL A 1 335 ? -12.151 3.998 2.068 1.00 90.56 335 VAL A N 1
ATOM 2670 C CA . VAL A 1 335 ? -12.542 4.133 0.661 1.00 90.56 335 VAL A CA 1
ATOM 2671 C C . VAL A 1 335 ? -13.169 2.847 0.126 1.00 90.56 335 VAL A C 1
ATOM 2673 O O . VAL A 1 335 ? -12.625 1.752 0.260 1.00 90.56 335 VAL A O 1
ATOM 2676 N N . VAL A 1 336 ? -14.295 2.992 -0.574 1.00 89.50 336 VAL A N 1
ATOM 2677 C CA . VAL A 1 336 ? -14.973 1.921 -1.314 1.00 89.50 336 VAL A CA 1
ATOM 2678 C C . VAL A 1 336 ? -14.955 2.234 -2.809 1.00 89.50 336 VAL A C 1
ATOM 2680 O O . VAL A 1 336 ? -15.483 3.260 -3.252 1.00 89.50 336 VAL A O 1
ATOM 2683 N N . LEU A 1 337 ? -14.407 1.313 -3.603 1.00 85.88 337 LEU A N 1
ATOM 2684 C CA . LEU A 1 337 ? -14.386 1.386 -5.067 1.00 85.88 337 LEU A CA 1
ATOM 2685 C C . LEU A 1 337 ? -15.460 0.474 -5.678 1.00 85.88 337 LEU A C 1
ATOM 2687 O O . LEU A 1 337 ? -15.764 -0.594 -5.144 1.00 85.88 337 LEU A O 1
ATOM 2691 N N . LYS A 1 338 ? -16.050 0.897 -6.802 1.00 82.50 338 LYS A N 1
ATOM 2692 C CA . LYS A 1 338 ? -16.977 0.086 -7.605 1.00 82.50 338 LYS A CA 1
ATOM 2693 C C . LYS A 1 338 ? -16.692 0.229 -9.097 1.00 82.50 338 LYS A C 1
ATOM 2695 O O . LYS A 1 338 ? -16.625 1.346 -9.612 1.00 82.50 338 LYS A O 1
ATOM 2700 N N . VAL A 1 339 ? -16.630 -0.910 -9.784 1.00 66.25 339 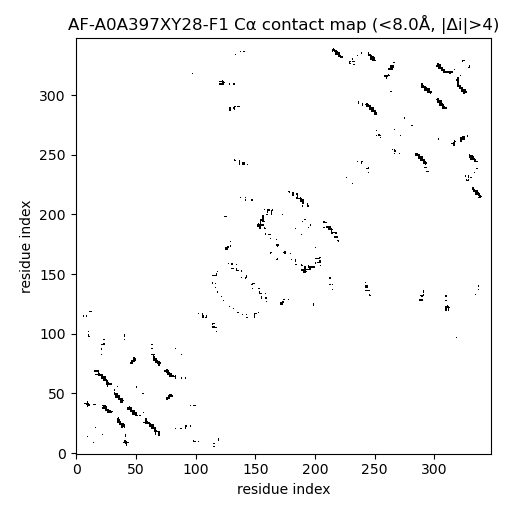VAL A N 1
ATOM 2701 C CA . VAL A 1 339 ? -16.684 -1.018 -11.249 1.00 66.25 339 VAL A CA 1
ATOM 2702 C C . VAL A 1 339 ? -18.037 -1.613 -11.638 1.00 66.25 339 VAL A C 1
ATOM 2704 O O . VAL A 1 339 ? -18.468 -2.627 -11.090 1.00 66.25 339 VAL A O 1
ATOM 2707 N N . VAL A 1 340 ? -18.734 -0.983 -12.577 1.00 51.78 340 VAL A N 1
ATOM 2708 C CA . VAL A 1 340 ? -19.837 -1.594 -13.307 1.00 51.78 340 VAL A CA 1
ATOM 2709 C C . VAL A 1 340 ? -19.192 -2.496 -14.346 1.00 51.78 340 VAL A C 1
ATOM 2711 O O . VAL A 1 340 ? -18.649 -2.030 -15.346 1.00 51.78 340 VAL A O 1
ATOM 2714 N N . LEU A 1 341 ? -19.247 -3.807 -14.104 1.00 46.78 341 LEU A N 1
ATOM 2715 C CA . LEU A 1 341 ? -18.945 -4.807 -15.123 1.00 46.78 341 LEU A CA 1
ATOM 2716 C C . LEU A 1 341 ? -19.684 -4.398 -16.400 1.00 46.78 341 LEU A C 1
ATOM 2718 O O . LEU A 1 341 ? -20.918 -4.321 -16.397 1.00 46.78 341 LEU A O 1
ATOM 2722 N N . LYS A 1 342 ? -18.952 -4.115 -17.487 1.00 41.50 342 LYS A N 1
ATOM 2723 C CA . LYS A 1 342 ? -19.575 -4.047 -18.810 1.00 41.50 342 LYS A CA 1
ATOM 2724 C C . LYS A 1 342 ? -20.323 -5.364 -18.961 1.00 41.50 342 LYS A C 1
ATOM 2726 O O . LYS A 1 342 ? -19.699 -6.420 -19.010 1.00 41.50 342 LYS A O 1
ATOM 2731 N N . ARG A 1 343 ? -21.659 -5.308 -18.959 1.00 34.94 343 ARG A N 1
ATOM 2732 C CA . ARG A 1 343 ? -22.491 -6.441 -19.359 1.00 34.94 343 ARG A CA 1
ATOM 2733 C C . ARG A 1 343 ? -21.928 -6.891 -20.698 1.00 34.94 343 ARG A C 1
ATOM 2735 O O . ARG A 1 343 ? -22.007 -6.136 -21.663 1.00 34.94 343 ARG A O 1
ATOM 2742 N N . ASN A 1 344 ? -21.324 -8.075 -20.730 1.00 33.28 344 ASN A N 1
ATOM 2743 C CA . ASN A 1 344 ? -21.023 -8.738 -21.981 1.00 33.28 344 ASN A CA 1
ATOM 2744 C C . ASN A 1 344 ? -22.340 -8.769 -22.753 1.00 33.28 344 ASN A C 1
ATOM 2746 O O . ASN A 1 344 ? -23.292 -9.428 -22.329 1.00 33.28 344 ASN A O 1
ATOM 2750 N N . TRP A 1 345 ? -22.412 -8.030 -23.856 1.00 35.97 345 TRP A N 1
ATOM 2751 C CA . TRP A 1 345 ? -23.353 -8.358 -24.909 1.00 35.97 345 TRP A CA 1
ATOM 2752 C C . TRP A 1 345 ? -22.882 -9.701 -25.461 1.00 35.97 345 TRP A C 1
ATOM 2754 O O . TRP A 1 345 ? -22.099 -9.762 -26.403 1.00 35.97 345 TRP A O 1
ATOM 2764 N N . MET A 1 346 ? -23.287 -10.784 -24.797 1.00 32.88 346 MET A N 1
ATOM 2765 C CA . MET A 1 346 ? -23.349 -12.077 -25.450 1.00 32.88 346 MET A CA 1
ATOM 2766 C C . MET A 1 346 ? -24.383 -11.910 -26.555 1.00 32.88 346 MET A C 1
ATOM 2768 O O . MET A 1 346 ? -25.569 -11.714 -26.297 1.00 32.88 346 MET A O 1
ATOM 2772 N N . THR A 1 347 ? -23.850 -11.845 -27.767 1.00 38.19 347 THR A N 1
ATOM 2773 C CA . THR A 1 347 ? -24.531 -11.981 -29.048 1.00 38.19 347 THR A CA 1
ATOM 2774 C C . THR A 1 347 ? -25.690 -12.969 -28.947 1.00 38.19 347 THR A C 1
ATOM 2776 O O . THR A 1 347 ? -25.480 -14.120 -28.557 1.00 38.19 347 THR A O 1
ATOM 2779 N N . ALA A 1 348 ? -26.888 -12.479 -29.274 1.00 33.94 348 ALA A N 1
ATOM 2780 C CA . ALA A 1 348 ? -28.010 -13.306 -29.703 1.00 33.94 348 ALA A CA 1
ATOM 2781 C C . ALA A 1 348 ? -27.703 -13.966 -31.052 1.00 33.94 348 ALA A C 1
ATOM 2783 O O . ALA A 1 348 ? -26.915 -13.363 -31.823 1.00 33.94 348 ALA A O 1
#

Radius of gyration: 22.95 Å; Cα contacts (8 Å, |Δi|>4): 607; chains: 1; bounding box: 66×57×59 Å

Organism: Brassica campestris (NCBI:txid3711)

Mean predicted aligned error: 15.37 Å

Sequence (348 aa):
MATPVKLTCRFYEARYPVVGSIVMAKVERIQDGAAFASLLEYNKIEAVIFFSNEDEVTVGRTSLFRVSKVTTDNLVIVLDRSPPSMQEIWSCERRFLKARHVHNVLFSVSEEQRINLKACFLIQLIEICWAIALVRQLEAYLKLNHCLPVDSYLSVQDLVNKAVDRKLLGADGSILSLTRLSKIIQEGLVENEVCPLTNRLDGGSERYSGSVHKVDKMKVIEEEYHIPDEFVAPEVLKQLKSAPVTCSVLLFPSYEKNLNRDIIYEPTTDEINAYKEDKHKGRNLDVHVMLCTGSGVDRRGKEYFEFQNSTGDVNAVDFGYVKFAQNPNTIIEYVVLKVVLKRNWMTA

pLDDT: mean 72.13, std 17.65, range [25.23, 93.94]

Nearest PDB structures (foldseek):
  2a1a-assembly1_A  TM=8.917E-01  e=1.811E-10  Saccharomyces cerevisiae
  1kl9-assembly1_A  TM=9.096E-01  e=3.268E-10  Homo sapiens
  8pj3-assembly1_r  TM=9.142E-01  e=4.389E-10  Homo sapiens
  7sys-assembly1_j  TM=5.994E-01  e=3.677E-10  Homo sapiens
  8oz0-assembly1_D  TM=4.269E-01  e=1.062E-08  Homo sapiens

Foldseek 3Di:
DDDPPPDFAALDPDQDDDAFAKFKWAFADDDDQWTWIFGNRNSGQIEIEHDDDPVVDDHGDIDIWGFHDADPVVSYTYTDPPDDDPVSRVVHVLVVVLSVVVQVLQVVLCVVPPARADDHQAADPFQLLLLNQVQSQLQFQCSLVVNDDSSWGFASVLLLQQCLQVVQADPRRDGPDSVVSFVVQQQFTFTCVQPPDPNDNPHHRDPTDGDGGHFNTKDKDFCPDDDPLLPVLVVCQVVLNRTWKKFKFFDDPVCVVQFAAQDADDDDPVRVVVCVVDPPCVVVTDIGIWTFNDWDADPVRFIWTKTQANNSPCNGHRRRIHTYGSVSGGTRMIMDTHHDPPPPPPDD

Solvent-accessible surface area (backbone atoms only — not comparable to full-atom values): 20026 Å² total; per-residue (Å²): 134,83,75,80,80,75,88,76,65,46,62,51,89,64,83,63,81,56,69,72,40,63,45,55,31,30,28,70,45,74,57,97,69,32,32,40,22,28,28,64,53,44,50,48,44,63,28,39,33,78,60,94,55,71,90,76,64,59,70,72,43,72,46,78,30,29,30,66,42,70,41,84,90,79,63,46,33,34,42,37,80,68,81,70,53,75,69,52,46,53,52,37,52,52,55,49,52,49,40,50,49,53,49,49,52,33,43,59,67,14,74,82,67,79,49,63,66,78,76,81,89,60,63,50,87,59,53,45,37,56,42,52,17,47,45,52,27,50,44,51,48,29,38,76,66,72,67,38,61,58,88,58,52,64,18,46,34,47,54,48,12,52,33,43,69,64,68,51,49,48,99,69,48,37,67,90,53,76,65,76,46,32,64,53,48,44,72,29,39,39,39,25,93,76,34,58,79,75,89,66,80,84,48,63,66,69,90,75,82,73,68,67,47,61,39,75,41,61,45,68,50,66,67,82,76,88,72,63,60,80,56,58,46,59,54,52,55,59,46,48,77,77,36,53,32,25,32,30,30,62,49,51,81,73,48,70,84,43,68,56,51,85,52,69,50,65,80,50,72,67,57,52,49,54,47,68,72,32,92,71,55,64,79,72,52,53,73,47,40,28,26,35,69,48,69,52,65,48,99,85,69,53,47,28,36,33,26,46,51,43,68,51,48,61,83,26,40,58,64,30,35,49,33,36,25,44,73,74,48,46,69,52,32,39,55,47,80,42,69,77,75,78,76,74,81,72,78,129

Secondary structure (DSSP, 8-state):
-PPP------SSSSSSPPTT-EEEEEEEEEETTEEEEEETTTTTEEEEEE-SSGGG--TT-EEEEEEEEEETTTTEEEEE-SPPPHHHHHHHHHHHHHHHHHHHHHHHHHHTT--------PPPSSS-HHHHHHHHHHHHHHHHTTSS-TT--B-HHHHHHHHHHTT-B-TTS-BS-GGGGHHHHHH-EEBTTTS-----SSPPPP---S-EE--SEEEEEE--S---TTTHHHHHHHHHTTS-EEEEEEEPHHHHTTTTSSSEE---HHHHHHHHH-TTGGGGSEEEEEEEEEEEE-TTS-EEEEEE-SS--TTSTBTTEEEEESSS--EEEEEEEE----------